Protein AF-A0A7D9L8X1-F1 (afdb_monomer_lite)

Organism: Paramuricea clavata (NCBI:txid317549)

Structure (mmCIF, N/CA/C/O backbone):
data_AF-A0A7D9L8X1-F1
#
_entry.id   AF-A0A7D9L8X1-F1
#
loop_
_atom_site.group_PDB
_atom_site.id
_atom_site.type_symbol
_atom_site.label_atom_id
_atom_site.label_alt_id
_atom_site.label_comp_id
_atom_site.label_asym_id
_atom_site.label_entity_id
_atom_site.label_seq_id
_atom_site.pdbx_PDB_ins_code
_atom_site.Cartn_x
_atom_site.Cartn_y
_atom_site.Cartn_z
_atom_site.occupancy
_atom_site.B_iso_or_equiv
_atom_site.auth_seq_id
_atom_site.auth_comp_id
_atom_site.auth_asym_id
_atom_site.auth_atom_id
_atom_site.pdbx_PDB_model_num
ATOM 1 N N . MET A 1 1 ? 17.357 -10.368 -35.906 1.00 35.41 1 MET A N 1
ATOM 2 C CA . MET A 1 1 ? 18.329 -10.088 -34.836 1.00 35.41 1 MET A CA 1
ATOM 3 C C . MET A 1 1 ? 17.747 -10.716 -33.598 1.00 35.41 1 MET A C 1
ATOM 5 O O . MET A 1 1 ? 16.635 -10.361 -33.232 1.00 35.41 1 MET A O 1
ATOM 9 N N . GLU A 1 2 ? 18.402 -11.772 -33.131 1.00 36.19 2 GLU A N 1
ATOM 10 C CA . GLU A 1 2 ? 18.001 -12.566 -31.971 1.00 36.19 2 GLU A CA 1
ATOM 11 C C . GLU A 1 2 ? 18.018 -11.677 -30.722 1.00 36.19 2 GLU A C 1
ATOM 13 O O . GLU A 1 2 ? 18.944 -10.893 -30.538 1.00 36.19 2 GLU A O 1
ATOM 18 N N . SER A 1 3 ? 16.956 -11.748 -29.921 1.00 38.34 3 SER A N 1
ATOM 19 C CA . SER A 1 3 ? 16.867 -11.113 -28.609 1.00 38.34 3 SER A CA 1
ATOM 20 C C . SER A 1 3 ? 17.743 -11.891 -27.631 1.00 38.34 3 SER A C 1
ATOM 22 O O . SER A 1 3 ? 17.461 -13.061 -27.356 1.00 38.34 3 SER A O 1
ATOM 24 N N . GLU A 1 4 ? 18.803 -11.265 -27.132 1.00 40.22 4 GLU A N 1
ATOM 25 C CA . GLU A 1 4 ? 19.590 -11.794 -26.022 1.00 40.22 4 GLU A CA 1
ATOM 26 C C . GLU A 1 4 ? 18.699 -11.819 -24.771 1.00 40.22 4 GLU A C 1
ATOM 28 O O . GLU A 1 4 ? 18.177 -10.798 -24.334 1.00 40.22 4 GLU A O 1
ATOM 33 N N . ASN A 1 5 ? 18.445 -13.019 -24.246 1.00 41.28 5 ASN A N 1
ATOM 34 C CA . ASN A 1 5 ? 17.802 -13.206 -22.951 1.00 41.28 5 ASN A CA 1
ATOM 35 C C . ASN A 1 5 ? 18.816 -12.818 -21.862 1.00 41.28 5 ASN A C 1
ATOM 37 O O . ASN A 1 5 ? 19.784 -13.551 -21.657 1.00 41.28 5 ASN A O 1
ATOM 41 N N . GLU A 1 6 ? 18.589 -11.706 -21.159 1.00 43.62 6 GLU A N 1
ATOM 42 C CA . GLU A 1 6 ? 19.305 -11.345 -19.927 1.00 43.62 6 GLU A CA 1
ATOM 43 C C . GLU A 1 6 ? 19.098 -12.444 -18.864 1.00 43.62 6 GLU A C 1
ATOM 45 O O . GLU A 1 6 ? 18.037 -12.570 -18.252 1.00 43.62 6 GLU A O 1
ATOM 50 N N . THR A 1 7 ? 20.108 -13.289 -18.654 1.00 48.09 7 THR A N 1
ATOM 51 C CA . THR A 1 7 ? 20.128 -14.311 -17.596 1.00 48.09 7 THR A CA 1
ATOM 52 C C . THR A 1 7 ? 20.976 -13.860 -16.404 1.00 48.09 7 THR A C 1
ATOM 54 O O . THR A 1 7 ? 22.100 -13.403 -16.583 1.00 48.09 7 THR A O 1
ATOM 57 N N . PHE A 1 8 ? 20.452 -14.049 -15.189 1.00 48.78 8 PHE A N 1
ATOM 58 C CA . PHE A 1 8 ? 21.087 -13.796 -13.884 1.00 48.78 8 PHE A CA 1
ATOM 59 C C . PHE A 1 8 ? 22.545 -14.303 -13.784 1.00 48.78 8 PHE A C 1
ATOM 61 O O . PHE A 1 8 ? 22.800 -15.487 -14.029 1.00 48.78 8 PHE A O 1
ATOM 68 N N . ASN A 1 9 ? 23.484 -13.432 -13.378 1.00 64.19 9 ASN A N 1
ATOM 69 C CA . ASN A 1 9 ? 24.911 -13.757 -13.257 1.00 64.19 9 ASN A CA 1
ATOM 70 C C . ASN A 1 9 ? 25.293 -14.195 -11.826 1.00 64.19 9 ASN A C 1
ATOM 72 O O . ASN A 1 9 ? 25.295 -13.400 -10.890 1.00 64.19 9 ASN A O 1
ATOM 76 N N . LEU A 1 10 ? 25.650 -15.472 -11.665 1.00 64.81 10 LEU A N 1
ATOM 77 C CA . LEU A 1 10 ? 26.060 -16.082 -10.391 1.00 64.81 10 LEU A CA 1
ATOM 78 C C . LEU A 1 10 ? 27.463 -15.658 -9.914 1.00 64.81 10 LEU A C 1
ATOM 80 O O . LEU A 1 10 ? 27.806 -15.917 -8.760 1.00 64.81 10 LEU A O 1
ATOM 84 N N . GLU A 1 11 ? 28.276 -15.029 -10.766 1.00 68.25 11 GLU A N 1
ATOM 85 C CA . GLU A 1 11 ? 29.662 -14.660 -10.438 1.00 68.25 11 GLU A CA 1
ATOM 86 C C . GLU A 1 11 ? 29.762 -13.540 -9.385 1.00 68.25 11 GLU A C 1
ATOM 88 O O . GLU A 1 11 ? 30.735 -13.495 -8.631 1.00 68.25 11 GLU A O 1
ATOM 93 N N . ASP A 1 12 ? 28.735 -12.694 -9.260 1.00 70.38 12 ASP A N 1
ATOM 94 C CA . ASP A 1 12 ? 28.725 -11.543 -8.343 1.00 70.38 12 ASP A CA 1
ATOM 95 C C . ASP A 1 12 ? 28.241 -11.883 -6.919 1.00 70.38 12 ASP A C 1
ATOM 97 O O . ASP A 1 12 ? 28.433 -11.106 -5.975 1.00 70.38 12 ASP A O 1
ATOM 101 N N . LEU A 1 13 ? 27.644 -13.067 -6.737 1.00 71.69 13 LEU A N 1
ATOM 102 C CA . LEU A 1 13 ? 27.031 -13.502 -5.479 1.00 71.69 13 LEU A CA 1
ATOM 103 C C . LEU A 1 13 ? 28.001 -13.469 -4.275 1.00 71.69 13 LEU A C 1
ATOM 105 O O . LEU A 1 13 ? 27.614 -12.943 -3.229 1.00 71.69 13 LEU A O 1
ATOM 109 N N . PRO A 1 14 ? 29.260 -13.949 -4.366 1.00 75.06 14 PRO A N 1
ATOM 110 C CA . PRO A 1 14 ? 30.178 -13.945 -3.223 1.00 75.06 14 PRO A CA 1
ATOM 111 C C . PRO A 1 14 ? 30.498 -12.539 -2.700 1.00 75.06 14 PRO A C 1
ATOM 113 O O . PRO A 1 14 ? 30.545 -12.322 -1.489 1.00 75.06 14 PRO A O 1
ATOM 116 N N . THR A 1 15 ? 30.686 -11.574 -3.602 1.00 73.31 15 THR A N 1
ATOM 117 C CA . THR A 1 15 ? 31.018 -10.184 -3.253 1.00 73.31 15 THR A CA 1
ATOM 118 C C . THR A 1 15 ? 29.865 -9.515 -2.510 1.00 73.31 15 THR A C 1
ATOM 120 O O . THR A 1 15 ? 30.076 -8.837 -1.503 1.00 73.31 15 THR A O 1
ATOM 123 N N . PHE A 1 16 ? 28.636 -9.753 -2.969 1.00 74.69 16 PHE A N 1
ATOM 124 C CA . PHE A 1 16 ? 27.427 -9.245 -2.331 1.00 74.69 16 PHE A CA 1
ATOM 125 C C . PHE A 1 16 ? 27.246 -9.791 -0.905 1.00 74.69 16 PHE A C 1
ATOM 127 O O . PHE A 1 16 ? 26.978 -9.030 0.024 1.00 74.69 16 PHE A O 1
ATOM 134 N N . LEU A 1 17 ? 27.457 -11.093 -0.703 1.00 75.88 17 LEU A N 1
ATOM 135 C CA . LEU A 1 17 ? 27.290 -11.734 0.605 1.00 75.88 17 LEU A CA 1
ATOM 136 C C . LEU A 1 17 ? 28.281 -11.208 1.650 1.00 75.88 17 LEU A C 1
ATOM 138 O O . LEU A 1 17 ? 27.901 -10.983 2.798 1.00 75.88 17 LEU A O 1
ATOM 142 N N . ILE A 1 18 ? 29.533 -10.970 1.251 1.00 75.38 18 ILE A N 1
ATOM 143 C CA . ILE A 1 18 ? 30.561 -10.385 2.126 1.00 75.38 18 ILE A CA 1
ATOM 144 C C . ILE A 1 18 ? 30.153 -8.974 2.564 1.00 75.38 18 ILE A C 1
ATOM 146 O O . ILE A 1 18 ? 30.230 -8.651 3.747 1.00 75.38 18 ILE A O 1
ATOM 150 N N . TYR A 1 19 ? 29.648 -8.158 1.636 1.00 76.31 19 TYR A N 1
ATOM 151 C CA . TYR A 1 19 ? 29.194 -6.802 1.944 1.00 76.31 19 TYR A CA 1
ATOM 152 C C . TYR A 1 19 ? 28.077 -6.778 2.999 1.00 76.31 19 TYR A C 1
ATOM 154 O O . TYR A 1 19 ? 28.096 -5.943 3.906 1.00 76.31 19 TYR A O 1
ATOM 162 N N . VAL A 1 20 ? 27.114 -7.702 2.909 1.00 72.94 20 VAL A N 1
ATOM 163 C CA . VAL A 1 20 ? 26.018 -7.805 3.885 1.00 72.94 20 VAL A CA 1
ATOM 164 C C . VAL A 1 20 ? 26.553 -8.155 5.275 1.00 72.94 20 VAL A C 1
ATOM 166 O O . VAL A 1 20 ? 26.158 -7.523 6.256 1.00 72.94 20 VAL A O 1
ATOM 169 N N . LEU A 1 21 ? 27.490 -9.102 5.368 1.00 77.25 21 LEU A N 1
ATOM 170 C CA . LEU A 1 21 ? 28.091 -9.506 6.643 1.00 77.25 21 LEU A CA 1
ATOM 171 C C . LEU A 1 21 ? 28.879 -8.366 7.305 1.00 77.25 21 LEU A C 1
ATOM 173 O O . LEU A 1 21 ? 28.695 -8.122 8.498 1.00 77.25 21 LEU A O 1
ATOM 177 N N . ASP A 1 22 ? 29.674 -7.618 6.536 1.00 76.38 22 ASP A N 1
ATOM 178 C CA . ASP A 1 22 ? 30.435 -6.467 7.043 1.00 76.38 22 ASP A CA 1
ATOM 179 C C . ASP A 1 22 ? 29.512 -5.381 7.625 1.00 76.38 22 ASP A C 1
ATOM 181 O O . ASP A 1 22 ? 29.823 -4.743 8.637 1.00 76.38 22 ASP A O 1
ATOM 185 N N . LYS A 1 23 ? 28.345 -5.167 7.003 1.00 73.56 23 LYS A N 1
ATOM 186 C CA . LYS A 1 23 ? 27.351 -4.197 7.482 1.00 73.56 23 LYS A CA 1
ATOM 187 C C . LYS A 1 23 ? 26.655 -4.654 8.757 1.00 73.56 23 LYS A C 1
ATOM 189 O O . LYS A 1 23 ? 26.499 -3.844 9.671 1.00 73.56 23 LYS A O 1
ATOM 194 N N . VAL A 1 24 ? 26.291 -5.931 8.845 1.00 73.81 24 VAL A N 1
ATOM 195 C CA . VAL A 1 24 ? 25.710 -6.514 10.063 1.00 73.81 24 VAL A CA 1
ATOM 196 C C . VAL A 1 24 ? 26.690 -6.408 11.232 1.00 73.81 24 VAL A C 1
ATOM 198 O O . VAL A 1 24 ? 26.315 -5.946 12.310 1.00 73.81 24 VAL A O 1
ATOM 201 N N . GLU A 1 25 ? 27.962 -6.754 11.019 1.00 78.00 25 GLU A N 1
ATOM 202 C CA . GLU A 1 25 ? 28.981 -6.679 12.069 1.00 78.00 25 GLU A CA 1
ATOM 203 C C . GLU A 1 25 ? 29.185 -5.245 12.584 1.00 78.00 25 GLU A C 1
ATOM 205 O O . GLU A 1 25 ? 29.284 -5.028 13.797 1.00 78.00 25 GLU A O 1
ATOM 210 N N . LEU A 1 26 ? 29.214 -4.257 11.682 1.00 71.81 26 LEU A N 1
ATOM 211 C CA . LEU A 1 26 ? 29.353 -2.848 12.048 1.00 71.81 26 LEU A CA 1
ATOM 212 C C . LEU A 1 26 ? 28.199 -2.380 12.946 1.00 71.81 26 LEU A C 1
ATOM 214 O O . LEU A 1 26 ? 28.439 -1.784 13.996 1.00 71.81 26 LEU A O 1
ATOM 218 N N . VAL A 1 27 ? 26.959 -2.698 12.567 1.00 67.69 27 VAL A N 1
ATOM 219 C CA . VAL A 1 27 ? 25.758 -2.313 13.324 1.00 67.69 27 VAL A CA 1
ATOM 220 C C . VAL A 1 27 ? 25.740 -2.968 14.706 1.00 67.69 27 VAL A C 1
ATOM 222 O O . VAL A 1 27 ? 25.459 -2.302 15.703 1.00 67.69 27 VAL A O 1
ATOM 225 N N . CYS A 1 28 ? 26.122 -4.243 14.806 1.00 67.12 28 CYS A N 1
ATOM 226 C CA . CYS A 1 28 ? 26.194 -4.935 16.092 1.00 67.12 28 CYS A CA 1
ATOM 227 C C . CYS A 1 28 ? 27.293 -4.379 17.019 1.00 67.12 28 CYS A C 1
ATOM 229 O O . CYS A 1 28 ? 27.111 -4.357 18.238 1.00 67.12 28 CYS A O 1
ATOM 231 N N . ARG A 1 29 ? 28.429 -3.913 16.477 1.00 68.88 29 ARG A N 1
ATOM 232 C CA . ARG A 1 29 ? 29.532 -3.329 17.268 1.00 68.88 29 ARG A CA 1
ATOM 233 C C . ARG A 1 29 ? 29.235 -1.924 17.785 1.00 68.88 29 ARG A C 1
ATOM 235 O O . ARG A 1 29 ? 29.722 -1.567 18.855 1.00 68.88 29 ARG A O 1
ATOM 242 N N . GLU A 1 30 ? 28.450 -1.139 17.053 1.00 65.31 30 GLU A N 1
ATOM 243 C CA . GLU A 1 30 ? 28.117 0.245 17.412 1.00 65.31 30 GLU A CA 1
ATOM 244 C C . GLU A 1 30 ? 27.160 0.359 18.624 1.00 65.31 30 GLU A C 1
ATOM 246 O O . GLU A 1 30 ? 26.912 1.474 19.076 1.00 65.31 30 GLU A O 1
ATOM 251 N N . GLN A 1 31 ? 26.651 -0.758 19.184 1.00 53.22 31 GLN A N 1
ATOM 252 C CA . GLN A 1 31 ? 25.634 -0.780 20.260 1.00 53.22 31 GLN A CA 1
ATOM 253 C C . GLN A 1 31 ? 24.495 0.218 19.989 1.00 53.22 31 GLN A C 1
ATOM 255 O O . GLN A 1 31 ? 24.072 0.969 20.870 1.00 53.22 31 GLN A O 1
ATOM 260 N N . THR A 1 32 ? 24.033 0.271 18.739 1.00 54.16 32 THR A N 1
ATOM 261 C CA . THR A 1 32 ? 23.098 1.296 18.286 1.00 54.16 32 THR A CA 1
ATOM 262 C C . THR A 1 32 ? 21.781 1.195 19.051 1.00 54.16 32 THR A C 1
ATOM 264 O O . THR A 1 32 ? 21.061 0.208 18.934 1.00 54.16 32 THR A O 1
ATOM 267 N N . THR A 1 33 ? 21.431 2.248 19.789 1.00 54.28 33 THR A N 1
ATOM 268 C CA . THR A 1 33 ? 20.082 2.457 20.348 1.00 54.28 33 THR A CA 1
ATOM 269 C C . THR A 1 33 ? 19.043 2.784 19.269 1.00 54.28 33 THR A C 1
ATOM 271 O O . THR A 1 33 ? 17.865 2.936 19.575 1.00 54.28 33 THR A O 1
ATOM 274 N N . ASP A 1 34 ? 19.484 2.931 18.019 1.00 63.81 34 ASP A N 1
ATOM 275 C CA . ASP A 1 34 ? 18.646 3.194 16.857 1.00 63.81 34 ASP A CA 1
ATOM 276 C C . ASP A 1 34 ? 18.046 1.885 16.327 1.00 63.81 34 ASP A C 1
ATOM 278 O O . ASP A 1 34 ? 18.671 1.138 15.567 1.00 63.81 34 ASP A O 1
ATOM 282 N N . LEU A 1 35 ? 16.832 1.603 16.799 1.00 66.75 35 LEU A N 1
ATOM 283 C CA . LEU A 1 35 ? 16.066 0.405 16.468 1.00 66.75 35 LEU A CA 1
ATOM 284 C C . LEU A 1 35 ? 15.776 0.316 14.957 1.00 66.75 35 LEU A C 1
ATOM 286 O O . LEU A 1 35 ? 15.843 -0.774 14.398 1.00 66.75 35 LEU A O 1
ATOM 290 N N . SER A 1 36 ? 15.569 1.458 14.288 1.00 66.44 36 SER A N 1
ATOM 291 C CA . SER A 1 36 ? 15.243 1.535 12.857 1.00 66.44 36 SER A CA 1
ATOM 292 C C . SER A 1 36 ? 16.404 1.047 11.987 1.00 66.44 36 SER A C 1
ATOM 294 O O . SER A 1 36 ? 16.223 0.178 11.136 1.00 66.44 36 SER A O 1
ATOM 296 N N . LYS A 1 37 ? 17.636 1.500 12.265 1.00 67.44 37 LYS A N 1
ATOM 297 C CA . LYS A 1 37 ? 18.835 1.051 11.531 1.00 67.44 37 LYS A CA 1
ATOM 298 C C . LYS A 1 37 ? 19.063 -0.457 11.685 1.00 67.44 37 LYS A C 1
ATOM 300 O O . LYS A 1 37 ? 19.499 -1.109 10.735 1.00 67.44 37 LYS A O 1
ATOM 305 N N . LEU A 1 38 ? 18.779 -1.019 12.860 1.00 68.56 38 LEU A N 1
ATOM 306 C CA . LEU A 1 38 ? 18.914 -2.451 13.129 1.00 68.56 38 LEU A CA 1
ATOM 307 C C . LEU A 1 38 ? 17.824 -3.275 12.419 1.00 68.56 38 LEU A C 1
ATOM 309 O O . LEU A 1 38 ? 18.135 -4.313 11.834 1.00 68.56 38 LEU A O 1
ATOM 313 N N . GLU A 1 39 ? 16.582 -2.790 12.414 1.00 74.38 39 GLU A N 1
ATOM 314 C CA . GLU A 1 39 ? 15.456 -3.394 11.691 1.00 74.38 39 GLU A CA 1
ATOM 315 C C . GLU A 1 39 ? 15.685 -3.401 10.172 1.00 74.38 39 GLU A C 1
ATOM 317 O O . GLU A 1 39 ? 15.465 -4.428 9.530 1.00 74.38 39 GLU A O 1
ATOM 322 N N . SER A 1 40 ? 16.245 -2.334 9.588 1.00 72.00 40 SER A N 1
ATOM 323 C CA . SER A 1 40 ? 16.596 -2.319 8.158 1.00 72.00 40 SER A CA 1
ATOM 324 C C . SER A 1 40 ? 17.625 -3.392 7.792 1.00 72.00 40 SER A C 1
ATOM 326 O O . SER A 1 40 ? 17.493 -4.062 6.768 1.00 72.00 40 SER A O 1
ATOM 328 N N . HIS A 1 41 ? 18.652 -3.599 8.625 1.00 73.75 41 HIS A N 1
ATOM 329 C CA . HIS A 1 41 ? 19.663 -4.630 8.359 1.00 73.75 41 HIS A CA 1
ATOM 330 C C . HIS A 1 41 ? 19.101 -6.044 8.556 1.00 73.75 41 HIS A C 1
ATOM 332 O O . HIS A 1 41 ? 19.520 -6.964 7.856 1.00 73.75 41 HIS A O 1
ATOM 338 N N . LEU A 1 42 ? 18.115 -6.212 9.444 1.00 77.25 42 LEU A N 1
ATOM 339 C CA . LEU A 1 42 ? 17.388 -7.467 9.627 1.00 77.25 42 LEU A CA 1
ATOM 340 C C . LEU A 1 42 ? 16.698 -7.917 8.332 1.00 77.25 42 LEU A C 1
ATOM 342 O O . LEU A 1 42 ? 16.816 -9.071 7.926 1.00 77.25 42 LEU A O 1
ATOM 346 N N . ILE A 1 43 ? 16.029 -6.978 7.660 1.00 75.31 43 ILE A N 1
ATOM 347 C CA . ILE A 1 43 ? 15.312 -7.218 6.402 1.00 75.31 43 ILE A CA 1
ATOM 348 C C . ILE A 1 43 ? 16.283 -7.632 5.292 1.00 75.31 43 ILE A C 1
ATOM 350 O O . ILE A 1 43 ? 15.986 -8.533 4.508 1.00 75.31 43 ILE A O 1
ATOM 354 N N . VAL A 1 44 ? 17.461 -7.001 5.225 1.00 73.81 44 VAL A N 1
ATOM 355 C CA . VAL A 1 44 ? 18.489 -7.356 4.235 1.00 73.81 44 VAL A CA 1
ATOM 356 C C . VAL A 1 44 ? 18.947 -8.798 4.437 1.00 73.81 44 VAL A C 1
ATOM 358 O O . VAL A 1 44 ? 18.993 -9.557 3.473 1.00 73.81 44 VAL A O 1
ATOM 361 N N . VAL A 1 45 ? 19.234 -9.204 5.675 1.00 78.38 45 VAL A N 1
ATOM 362 C CA . VAL A 1 45 ? 19.663 -10.578 5.977 1.00 78.38 45 VAL A CA 1
ATOM 363 C C . VAL A 1 45 ? 18.562 -11.593 5.643 1.00 78.38 45 VAL A C 1
ATOM 365 O O . VAL A 1 45 ? 18.863 -12.620 5.039 1.00 78.38 45 VAL A O 1
ATOM 368 N N . ASP A 1 46 ? 17.294 -11.298 5.947 1.00 82.06 46 ASP A N 1
ATOM 369 C CA . ASP A 1 46 ? 16.154 -12.172 5.623 1.00 82.06 46 ASP A CA 1
ATOM 370 C C . ASP A 1 46 ? 15.974 -12.375 4.108 1.00 82.06 46 ASP A C 1
ATOM 372 O O . ASP A 1 46 ? 15.872 -13.507 3.627 1.00 82.06 46 ASP A O 1
ATOM 376 N N . LYS A 1 47 ? 16.067 -11.294 3.322 1.00 76.38 47 LYS A N 1
ATOM 377 C CA . LYS A 1 47 ? 16.029 -11.370 1.852 1.00 76.38 47 LYS A CA 1
ATOM 378 C C . LYS A 1 47 ? 17.188 -12.199 1.284 1.00 76.38 47 LYS A C 1
ATOM 380 O O . LYS A 1 47 ? 16.991 -12.943 0.322 1.00 76.38 47 LYS A O 1
ATOM 385 N N . VAL A 1 48 ? 18.381 -12.130 1.886 1.00 77.94 48 VAL A N 1
ATOM 386 C CA . VAL A 1 48 ? 19.522 -12.978 1.494 1.00 77.94 48 VAL A CA 1
ATOM 387 C C . VAL A 1 48 ? 19.265 -14.453 1.804 1.00 77.94 48 VAL A C 1
ATOM 389 O O . VAL A 1 48 ? 19.568 -15.306 0.970 1.00 77.94 48 VAL A O 1
ATOM 392 N N . VAL A 1 49 ? 18.664 -14.776 2.954 1.00 79.94 49 VAL A N 1
ATOM 393 C CA . VAL A 1 49 ? 18.257 -16.157 3.271 1.00 79.94 49 VAL A CA 1
ATOM 394 C C . VAL A 1 49 ? 17.283 -16.685 2.216 1.00 79.94 49 VAL A C 1
ATOM 396 O O . VAL A 1 49 ? 17.475 -17.795 1.716 1.00 79.94 49 VAL A O 1
ATOM 399 N N . GLY A 1 50 ? 16.276 -15.891 1.840 1.00 76.06 50 GLY A N 1
ATOM 400 C CA . GLY A 1 50 ? 15.324 -16.241 0.782 1.00 76.06 50 GLY A CA 1
ATOM 401 C C . GLY A 1 50 ? 16.016 -16.563 -0.545 1.00 76.06 50 GLY A C 1
ATOM 402 O O . GLY A 1 50 ? 15.838 -17.656 -1.085 1.00 76.06 50 GLY A O 1
ATOM 403 N N . LEU A 1 51 ? 16.892 -15.664 -1.003 1.00 77.75 51 LEU A N 1
ATOM 404 C CA . LEU A 1 51 ? 17.670 -15.837 -2.233 1.00 77.75 51 LEU A CA 1
ATOM 405 C C . LEU A 1 51 ? 18.495 -17.133 -2.220 1.00 77.75 51 LEU A C 1
ATOM 407 O O . LEU A 1 51 ? 18.467 -17.907 -3.175 1.00 77.75 51 LEU A O 1
ATOM 411 N N . LEU A 1 52 ? 19.219 -17.407 -1.131 1.00 78.94 52 LEU A N 1
ATOM 412 C CA . LEU A 1 52 ? 20.075 -18.593 -1.033 1.00 78.94 52 LEU A CA 1
ATOM 413 C C . LEU A 1 52 ? 19.274 -19.901 -1.022 1.00 78.94 52 LEU A C 1
ATOM 415 O O . LEU A 1 52 ? 19.732 -20.903 -1.580 1.00 78.94 52 LEU A O 1
ATOM 419 N N . ARG A 1 53 ? 18.068 -19.905 -0.440 1.00 82.38 53 ARG A N 1
ATOM 420 C CA . ARG A 1 53 ? 17.163 -21.065 -0.471 1.00 82.38 53 ARG A CA 1
ATOM 421 C C . ARG A 1 53 ? 16.630 -21.331 -1.867 1.00 82.38 53 ARG A C 1
ATOM 423 O O . ARG A 1 53 ? 16.623 -22.486 -2.286 1.00 82.38 53 ARG A O 1
ATOM 430 N N . GLU A 1 54 ? 16.234 -20.287 -2.587 1.00 79.94 54 GLU A N 1
ATOM 431 C CA . GLU A 1 54 ? 15.750 -20.408 -3.963 1.00 79.94 54 GLU A CA 1
ATOM 432 C C . GLU A 1 54 ? 16.845 -20.910 -4.907 1.00 79.94 54 GLU A C 1
ATOM 434 O O . GLU A 1 54 ? 16.623 -21.857 -5.663 1.00 79.94 54 GLU A O 1
ATOM 439 N N . LEU A 1 55 ? 18.062 -20.372 -4.790 1.00 73.75 55 LEU A N 1
ATOM 440 C CA . LEU A 1 55 ? 19.228 -20.839 -5.549 1.00 73.75 55 LEU A CA 1
ATOM 441 C C . LEU A 1 55 ? 19.618 -22.292 -5.222 1.00 73.75 55 LEU A C 1
ATOM 443 O O . LEU A 1 55 ? 20.222 -22.979 -6.045 1.00 73.75 55 LEU A O 1
ATOM 447 N N . SER A 1 56 ? 19.248 -22.777 -4.035 1.00 75.12 56 SER A N 1
ATOM 448 C CA . SER A 1 56 ? 19.501 -24.147 -3.575 1.00 75.12 56 SER A CA 1
ATOM 449 C C . SER A 1 56 ? 18.442 -25.166 -4.022 1.00 75.12 56 SER A C 1
ATOM 451 O O . SER A 1 56 ? 18.566 -26.359 -3.701 1.00 75.12 56 SER A O 1
ATOM 453 N N . LEU A 1 57 ? 17.390 -24.737 -4.730 1.00 78.38 57 LEU A N 1
ATOM 454 C CA . LEU A 1 57 ? 16.335 -25.629 -5.205 1.00 78.38 57 LEU A CA 1
ATOM 455 C C . LEU A 1 57 ? 16.805 -26.464 -6.414 1.00 78.38 57 LEU A C 1
ATOM 457 O O . LEU A 1 57 ? 17.358 -25.928 -7.380 1.00 78.38 57 LEU A O 1
ATOM 461 N N . PRO A 1 58 ? 16.554 -27.788 -6.415 1.00 64.25 58 PRO A N 1
ATOM 462 C CA . PRO A 1 58 ? 16.890 -28.641 -7.550 1.00 64.25 58 PRO A CA 1
ATOM 463 C C . PRO A 1 58 ? 16.168 -28.186 -8.826 1.00 64.25 58 PRO A C 1
ATOM 465 O O . PRO A 1 58 ? 14.943 -28.104 -8.851 1.00 64.25 58 PRO A O 1
ATOM 468 N N . GLY A 1 59 ? 16.922 -27.941 -9.900 1.00 61.44 59 GLY A N 1
ATOM 469 C CA . GLY A 1 59 ? 16.370 -27.611 -11.219 1.00 61.44 59 GLY A CA 1
ATOM 470 C C . GLY A 1 59 ? 16.262 -26.119 -11.544 1.00 61.44 59 GLY A C 1
ATOM 471 O O . GLY A 1 59 ? 15.998 -25.804 -12.700 1.00 61.44 59 GLY A O 1
ATOM 472 N N . VAL A 1 60 ? 16.527 -25.217 -10.590 1.00 62.22 60 VAL A N 1
ATOM 473 C CA . VAL A 1 60 ? 16.596 -23.763 -10.851 1.00 62.22 60 VAL A CA 1
ATOM 474 C C . VAL A 1 60 ? 17.824 -23.421 -11.701 1.00 62.22 60 VAL A C 1
ATOM 476 O O . VAL A 1 60 ? 17.718 -22.687 -12.678 1.00 62.22 60 VAL A O 1
ATOM 479 N N . TYR A 1 61 ? 18.966 -24.055 -11.416 1.00 62.69 61 TYR A N 1
ATOM 480 C CA . TYR A 1 61 ? 20.157 -24.008 -12.266 1.00 62.69 61 TYR A CA 1
ATOM 481 C C . TYR A 1 61 ? 20.645 -25.418 -12.585 1.00 62.69 61 TYR A C 1
ATOM 483 O O . TYR A 1 61 ? 21.324 -26.058 -11.786 1.00 62.69 61 TYR A O 1
ATOM 491 N N . ALA A 1 62 ? 20.349 -25.896 -13.795 1.00 55.66 62 ALA A N 1
ATOM 492 C CA . ALA A 1 62 ? 20.790 -27.211 -14.274 1.00 55.66 62 ALA A CA 1
ATOM 493 C C . ALA A 1 62 ? 22.325 -27.348 -14.420 1.00 55.66 62 ALA A C 1
ATOM 495 O O . ALA A 1 62 ? 22.823 -28.449 -14.641 1.00 55.66 62 ALA A O 1
ATOM 496 N N . ILE A 1 63 ? 23.065 -26.236 -14.319 1.00 57.34 63 ILE A N 1
ATOM 497 C CA . ILE A 1 63 ? 24.513 -26.140 -14.570 1.00 57.34 63 ILE A CA 1
ATOM 498 C C . ILE A 1 63 ? 25.328 -26.181 -13.260 1.00 57.34 63 ILE A C 1
ATOM 500 O O . ILE A 1 63 ? 26.523 -26.479 -13.294 1.00 57.34 63 ILE A O 1
ATOM 504 N N . LEU A 1 64 ? 24.708 -25.924 -12.100 1.00 60.75 64 LEU A N 1
ATOM 505 C CA . LEU A 1 64 ? 25.407 -25.948 -10.811 1.00 60.75 64 LEU A CA 1
ATOM 506 C C . LEU A 1 64 ? 25.747 -27.387 -10.407 1.00 60.75 64 LEU A C 1
ATOM 508 O O . LEU A 1 64 ? 24.911 -28.291 -10.488 1.00 60.75 64 LEU A O 1
ATOM 512 N N . LYS A 1 65 ? 26.988 -27.617 -9.963 1.00 69.06 65 LYS A N 1
ATOM 513 C CA . LYS A 1 65 ? 27.406 -28.943 -9.495 1.00 69.06 65 LYS A CA 1
ATOM 514 C C . LYS A 1 65 ? 26.786 -29.214 -8.126 1.00 69.06 65 LYS A C 1
ATOM 516 O O . LYS A 1 65 ? 26.474 -28.300 -7.369 1.00 69.06 65 LYS A O 1
ATOM 521 N N . THR A 1 66 ? 26.663 -30.490 -7.766 1.00 67.88 66 THR A N 1
ATOM 522 C CA . THR A 1 66 ? 26.107 -30.922 -6.469 1.00 67.88 66 THR A CA 1
ATOM 523 C C . THR A 1 66 ? 26.798 -30.275 -5.269 1.00 67.88 66 THR A C 1
ATOM 525 O O . THR A 1 66 ? 26.129 -29.948 -4.295 1.00 67.88 66 THR A O 1
ATOM 528 N N . ASN A 1 67 ? 28.110 -30.042 -5.360 1.00 69.56 67 ASN A N 1
ATOM 529 C CA . ASN A 1 67 ? 28.885 -29.396 -4.301 1.00 69.56 67 ASN A CA 1
ATOM 530 C C . ASN A 1 67 ? 28.519 -27.910 -4.149 1.00 69.56 67 ASN A C 1
ATOM 532 O O . ASN A 1 67 ? 28.419 -27.420 -3.031 1.00 69.56 67 ASN A O 1
ATOM 536 N N . ASP A 1 68 ? 28.257 -27.203 -5.252 1.00 72.94 68 ASP A N 1
ATOM 537 C CA . ASP A 1 68 ? 27.881 -25.783 -5.224 1.00 72.94 68 ASP A CA 1
ATOM 538 C C . ASP A 1 68 ? 26.500 -25.603 -4.570 1.00 72.94 68 ASP A C 1
ATOM 540 O O . ASP A 1 68 ? 26.291 -24.691 -3.774 1.00 72.94 68 ASP A O 1
ATOM 544 N N . LEU A 1 69 ? 25.580 -26.541 -4.824 1.00 73.69 69 LEU A N 1
ATOM 545 C CA . LEU A 1 69 ? 24.268 -26.589 -4.174 1.00 73.69 69 LEU A CA 1
ATOM 546 C C . LEU A 1 69 ? 24.377 -26.815 -2.655 1.00 73.69 69 LEU A C 1
ATOM 548 O O . LEU A 1 69 ? 23.612 -26.247 -1.880 1.00 73.69 69 LEU A O 1
ATOM 552 N N . GLU A 1 70 ? 25.313 -27.658 -2.218 1.00 79.50 70 GLU A N 1
ATOM 553 C CA . GLU A 1 70 ? 25.570 -27.917 -0.796 1.00 79.50 70 GLU A CA 1
ATOM 554 C C . GLU A 1 70 ? 26.195 -26.696 -0.102 1.00 79.50 70 GLU A C 1
ATOM 556 O O . GLU A 1 70 ? 25.814 -26.359 1.022 1.00 79.50 70 GLU A O 1
ATOM 561 N N . HIS A 1 71 ? 27.073 -25.967 -0.797 1.00 80.62 71 HIS A N 1
ATOM 562 C CA . HIS A 1 71 ? 27.626 -24.704 -0.311 1.00 80.62 71 HIS A CA 1
ATOM 563 C C . HIS A 1 71 ? 26.554 -23.617 -0.156 1.00 80.62 71 HIS A C 1
ATOM 565 O O . HIS A 1 71 ? 26.531 -22.944 0.873 1.00 80.62 71 HIS A O 1
ATOM 571 N N . LEU A 1 72 ? 25.634 -23.478 -1.116 1.00 78.06 72 LEU A N 1
ATOM 572 C CA . LEU A 1 72 ? 24.529 -22.512 -1.038 1.00 78.06 72 LEU A CA 1
ATOM 573 C C . LEU A 1 72 ? 23.560 -22.816 0.112 1.00 78.06 72 LEU A C 1
ATOM 575 O O . LEU A 1 72 ? 23.150 -21.898 0.822 1.00 78.06 72 LEU A O 1
ATOM 579 N N . LYS A 1 73 ? 23.256 -24.098 0.355 1.00 82.69 73 LYS A N 1
ATOM 580 C CA . LYS A 1 73 ? 22.452 -24.523 1.515 1.00 82.69 73 LYS A CA 1
ATOM 581 C C . LYS A 1 73 ? 23.138 -24.182 2.828 1.00 82.69 73 LYS A C 1
ATOM 583 O O . LYS A 1 73 ? 22.538 -23.539 3.680 1.00 82.69 73 LYS A O 1
ATOM 588 N N . THR A 1 74 ? 24.415 -24.541 2.944 1.00 87.62 74 THR A N 1
ATOM 589 C CA . THR A 1 74 ? 25.225 -24.228 4.130 1.00 87.62 74 THR A CA 1
ATOM 590 C C . THR A 1 74 ? 25.235 -22.726 4.407 1.00 87.62 74 THR A C 1
ATOM 592 O O . THR A 1 74 ? 25.087 -22.289 5.544 1.00 87.62 74 THR A O 1
ATOM 595 N N . LEU A 1 75 ? 25.375 -21.916 3.359 1.00 81.81 75 LEU A N 1
ATOM 596 C CA . LEU A 1 75 ? 25.366 -20.467 3.473 1.00 81.81 75 LEU A CA 1
ATOM 597 C C . LEU A 1 75 ? 23.986 -19.929 3.890 1.00 81.81 75 LEU A C 1
ATOM 599 O O . LEU A 1 75 ? 23.910 -19.046 4.740 1.00 81.81 75 LEU A O 1
ATOM 603 N N . SER A 1 76 ? 22.897 -20.483 3.345 1.00 86.94 76 SER A N 1
ATOM 604 C CA . SER A 1 76 ? 21.537 -20.141 3.775 1.00 86.94 76 SER A CA 1
ATOM 605 C C . SER A 1 76 ? 21.327 -20.406 5.264 1.00 86.94 76 SER A C 1
ATOM 607 O O . SER A 1 76 ? 20.669 -19.602 5.929 1.00 86.94 76 SER A O 1
ATOM 609 N N . ASP A 1 77 ? 21.839 -21.522 5.779 1.00 85.38 77 ASP A N 1
ATOM 610 C CA . ASP A 1 77 ? 21.708 -21.878 7.192 1.00 85.38 77 ASP A CA 1
ATOM 611 C C . ASP A 1 77 ? 22.463 -20.867 8.068 1.00 85.38 77 ASP A C 1
ATOM 613 O O . ASP A 1 77 ? 21.886 -20.301 8.995 1.00 85.38 77 ASP A O 1
ATOM 617 N N . VAL A 1 78 ? 23.700 -20.519 7.693 1.00 85.12 78 VAL A N 1
ATOM 618 C CA . VAL A 1 78 ? 24.509 -19.507 8.400 1.00 85.12 78 VAL A CA 1
ATOM 619 C C . VAL A 1 78 ? 23.810 -18.143 8.451 1.00 85.12 78 VAL A C 1
ATOM 621 O O . VAL A 1 78 ? 23.765 -17.510 9.505 1.00 85.12 78 VAL A O 1
ATOM 624 N N . PHE A 1 79 ? 23.234 -17.676 7.342 1.00 85.81 79 PHE A N 1
ATOM 625 C CA . PHE A 1 79 ? 22.503 -16.403 7.332 1.00 85.81 79 PHE A CA 1
ATOM 626 C C . PHE A 1 79 ? 21.195 -16.469 8.142 1.00 85.81 79 PHE A C 1
ATOM 628 O O . PHE A 1 79 ? 20.799 -15.469 8.742 1.00 85.81 79 PHE A O 1
ATOM 635 N N . THR A 1 80 ? 20.557 -17.642 8.234 1.00 88.19 80 THR A N 1
ATOM 636 C CA . THR A 1 80 ? 19.370 -17.851 9.086 1.00 88.19 80 THR A CA 1
ATOM 637 C C . THR A 1 80 ? 19.725 -17.728 10.574 1.00 88.19 80 THR A C 1
ATOM 639 O O . THR A 1 80 ? 18.971 -17.135 11.353 1.00 88.19 80 THR A O 1
ATOM 642 N N . ASP A 1 81 ? 20.894 -18.233 10.973 1.00 85.69 81 ASP A N 1
ATOM 643 C CA . ASP A 1 81 ? 21.395 -18.101 12.345 1.00 85.69 81 ASP A CA 1
ATOM 644 C C . ASP A 1 81 ? 21.694 -16.634 12.699 1.00 85.69 81 ASP A C 1
ATOM 646 O O . ASP A 1 81 ? 21.328 -16.163 13.780 1.00 85.69 81 ASP A O 1
ATOM 650 N N . ILE A 1 82 ? 22.295 -15.881 11.768 1.00 82.38 82 ILE A N 1
ATOM 651 C CA . ILE A 1 82 ? 22.563 -14.441 11.931 1.00 82.38 82 ILE A CA 1
ATOM 652 C C . ILE A 1 82 ? 21.255 -13.660 12.093 1.00 82.38 82 ILE A C 1
ATOM 654 O O . ILE A 1 82 ? 21.130 -12.852 13.016 1.00 82.38 82 ILE A O 1
ATOM 658 N N . LEU A 1 83 ? 20.263 -13.936 11.243 1.00 83.56 83 LEU A N 1
ATOM 659 C CA . LEU A 1 83 ? 18.943 -13.314 11.319 1.00 83.56 83 LEU A CA 1
ATOM 660 C C . LEU A 1 83 ? 18.293 -13.538 12.690 1.00 83.56 83 LEU A C 1
ATOM 662 O O . LEU A 1 83 ? 17.810 -12.596 13.321 1.00 83.56 83 LEU A O 1
ATOM 666 N N . SER A 1 84 ? 18.341 -14.779 13.177 1.00 83.88 84 SER A N 1
ATOM 667 C CA . SER A 1 84 ? 17.779 -15.161 14.475 1.00 83.88 84 SER A CA 1
ATOM 668 C C . SER A 1 84 ? 18.458 -14.416 15.631 1.00 83.88 84 SER A C 1
ATOM 670 O O . SER A 1 84 ? 17.789 -13.940 16.550 1.00 83.88 84 SER A O 1
ATOM 672 N N . ALA A 1 85 ? 19.785 -14.265 15.583 1.00 81.19 85 ALA A N 1
ATOM 673 C CA . ALA A 1 85 ? 20.540 -13.524 16.591 1.00 81.19 85 ALA A CA 1
ATOM 674 C C . ALA A 1 85 ? 20.195 -12.023 16.593 1.00 81.19 85 ALA A C 1
ATOM 676 O O . ALA A 1 85 ? 20.023 -11.422 17.657 1.00 81.19 85 ALA A O 1
ATOM 677 N N . MET A 1 86 ? 20.036 -11.416 15.415 1.00 79.50 86 MET A N 1
ATOM 678 C CA . MET A 1 86 ? 19.639 -10.011 15.297 1.00 79.50 86 MET A CA 1
ATOM 679 C C . MET A 1 86 ? 18.198 -9.768 15.778 1.00 79.50 86 MET A C 1
ATOM 681 O O . MET A 1 86 ? 17.951 -8.786 16.478 1.00 79.50 86 MET A O 1
ATOM 685 N N . GLN A 1 87 ? 17.259 -10.679 15.490 1.00 81.81 87 GLN A N 1
ATOM 686 C CA . GLN A 1 87 ? 15.877 -10.615 15.994 1.00 81.81 87 GLN A CA 1
ATOM 687 C C . GLN A 1 87 ? 15.823 -10.630 17.526 1.00 81.81 87 GLN A C 1
ATOM 689 O O . GLN A 1 87 ? 15.080 -9.860 18.142 1.00 81.81 87 GLN A O 1
ATOM 694 N N . GLN A 1 88 ? 16.649 -11.468 18.160 1.00 79.56 88 GLN A N 1
ATOM 695 C CA . GLN A 1 88 ? 16.774 -11.481 19.617 1.00 79.56 88 GLN A CA 1
ATOM 696 C C . GLN A 1 88 ? 17.286 -10.134 20.142 1.00 79.56 88 GLN A C 1
ATOM 698 O O . GLN A 1 88 ? 16.735 -9.614 21.113 1.00 79.56 88 GLN A O 1
ATOM 703 N N . LEU A 1 89 ? 18.264 -9.520 19.473 1.00 73.38 89 LEU A N 1
ATOM 704 C CA . LEU A 1 89 ? 18.805 -8.218 19.864 1.00 73.38 89 LEU A CA 1
ATOM 705 C C . LEU A 1 89 ? 17.742 -7.100 19.788 1.00 73.38 89 LEU A C 1
ATOM 707 O O . LEU A 1 89 ? 17.572 -6.367 20.764 1.00 73.38 89 LEU A O 1
ATOM 711 N N . VAL A 1 90 ? 16.944 -7.037 18.714 1.00 72.94 90 VAL A N 1
ATOM 712 C CA . VAL A 1 90 ? 15.806 -6.095 18.587 1.00 72.94 90 VAL A CA 1
ATOM 713 C C . VAL A 1 90 ? 14.803 -6.284 19.730 1.00 72.94 90 VAL A C 1
ATOM 715 O O . VAL A 1 90 ? 14.421 -5.319 20.401 1.00 72.94 90 VAL A O 1
ATOM 718 N N . SER A 1 91 ? 14.429 -7.537 20.016 1.00 70.50 91 SER A N 1
ATOM 719 C CA . SER A 1 91 ? 13.465 -7.850 21.077 1.00 70.50 91 SER A CA 1
ATOM 720 C C . SER A 1 91 ? 13.927 -7.350 22.450 1.00 70.50 91 SER A C 1
ATOM 722 O O . SER A 1 91 ? 13.118 -6.836 23.218 1.00 70.50 91 SER A O 1
ATOM 724 N N . THR A 1 92 ? 15.232 -7.396 22.738 1.00 67.00 92 THR A N 1
ATOM 725 C CA . THR A 1 92 ? 15.784 -6.891 24.005 1.00 67.00 92 THR A CA 1
ATOM 726 C C . THR A 1 92 ? 15.820 -5.363 24.099 1.00 67.00 92 THR A C 1
ATOM 728 O O . THR A 1 92 ? 15.631 -4.823 25.188 1.00 67.00 92 THR A O 1
ATOM 731 N N . LEU A 1 93 ? 16.010 -4.654 22.980 1.00 63.22 93 LEU A N 1
ATOM 732 C CA . LEU A 1 93 ? 16.053 -3.185 22.939 1.00 63.22 93 LEU A CA 1
ATOM 733 C C . LEU A 1 93 ? 14.655 -2.550 23.033 1.00 63.22 93 LEU A C 1
ATOM 735 O O . LEU A 1 93 ? 14.483 -1.531 23.708 1.00 63.22 93 LEU A O 1
ATOM 739 N N . SER A 1 94 ? 13.647 -3.186 22.426 1.00 55.22 94 SER A N 1
ATOM 740 C CA . SER A 1 94 ? 12.256 -2.698 22.367 1.00 55.22 94 SER A CA 1
ATOM 741 C C . SER A 1 94 ? 11.540 -2.582 23.727 1.00 55.22 94 SER A C 1
ATOM 743 O O . SER A 1 94 ? 10.527 -1.897 23.841 1.00 55.22 94 SER A O 1
ATOM 745 N N . VAL A 1 95 ? 12.067 -3.208 24.785 1.00 52.28 95 VAL A N 1
ATOM 746 C CA . VAL A 1 95 ? 11.442 -3.263 26.124 1.00 52.28 95 VAL A CA 1
ATOM 747 C C . VAL A 1 95 ? 11.928 -2.124 27.045 1.00 52.28 95 VAL A C 1
ATOM 749 O O . VAL A 1 95 ? 11.525 -2.035 28.206 1.00 52.28 95 VAL A O 1
ATOM 752 N N . THR A 1 96 ? 12.781 -1.211 26.561 1.00 44.06 96 THR A N 1
ATOM 753 C CA . THR A 1 96 ? 13.301 -0.113 27.394 1.00 44.06 96 THR A CA 1
ATOM 754 C C . THR A 1 96 ? 12.317 1.082 27.481 1.00 44.06 96 THR A C 1
ATOM 756 O O . THR A 1 96 ? 11.898 1.608 26.454 1.00 44.06 96 THR A O 1
ATOM 759 N N . PRO A 1 97 ? 11.906 1.557 28.682 1.00 39.22 97 PRO A N 1
ATOM 760 C CA . PRO A 1 97 ? 10.671 2.351 28.865 1.00 39.22 97 PRO A CA 1
ATOM 761 C C . PRO A 1 97 ? 10.695 3.837 28.444 1.00 39.22 97 PRO A C 1
ATOM 763 O O . PRO A 1 97 ? 9.803 4.582 28.846 1.00 39.22 97 PRO A O 1
ATOM 766 N N . ALA A 1 98 ? 11.698 4.313 27.700 1.00 35.59 98 ALA A N 1
ATOM 767 C CA . ALA A 1 98 ? 11.900 5.752 27.473 1.00 35.59 98 ALA A CA 1
ATOM 768 C C . ALA A 1 98 ? 11.262 6.311 26.181 1.00 35.59 98 ALA A C 1
ATOM 770 O O . ALA A 1 98 ? 11.046 7.514 26.095 1.00 35.59 98 ALA A O 1
ATOM 771 N N . THR A 1 99 ? 10.911 5.479 25.196 1.00 35.25 99 THR A N 1
ATOM 772 C CA . THR A 1 99 ? 10.572 5.938 23.828 1.00 35.25 99 THR A CA 1
ATOM 773 C C . THR A 1 99 ? 9.071 6.054 23.528 1.00 35.25 99 THR A C 1
ATOM 775 O O . THR A 1 99 ? 8.685 6.625 22.513 1.00 35.25 99 THR A O 1
ATOM 778 N N . VAL A 1 100 ? 8.193 5.550 24.402 1.00 33.88 100 VAL A N 1
ATOM 779 C CA . VAL A 1 100 ? 6.739 5.466 24.130 1.00 33.88 100 VAL A CA 1
ATOM 780 C C . VAL A 1 100 ? 5.989 6.778 24.438 1.00 33.88 100 VAL A C 1
ATOM 782 O O . VAL A 1 100 ? 4.868 6.973 23.976 1.00 33.88 100 VAL A O 1
ATOM 785 N N . ALA A 1 101 ? 6.588 7.713 25.183 1.00 29.34 101 ALA A N 1
ATOM 786 C CA . ALA A 1 101 ? 5.882 8.899 25.681 1.00 29.34 101 ALA A CA 1
ATOM 787 C C . ALA A 1 101 ? 5.896 10.132 24.749 1.00 29.34 101 ALA A C 1
ATOM 789 O O . ALA A 1 101 ? 5.073 11.023 24.952 1.00 29.34 101 ALA A O 1
ATOM 790 N N . GLU A 1 102 ? 6.765 10.209 23.732 1.00 33.59 102 GLU A N 1
ATOM 791 C CA . GLU A 1 102 ? 6.908 11.431 22.908 1.00 33.59 102 GLU A CA 1
ATOM 792 C C . GLU A 1 102 ? 6.194 11.394 21.544 1.00 33.59 102 GLU A C 1
ATOM 794 O O . GLU A 1 102 ? 5.801 12.448 21.051 1.00 33.59 102 GLU A O 1
ATOM 799 N N . ASN A 1 103 ? 5.906 10.222 20.965 1.00 34.34 103 ASN A N 1
ATOM 800 C CA . ASN A 1 103 ? 5.468 10.145 19.558 1.00 34.34 103 ASN A CA 1
ATOM 801 C C . ASN A 1 103 ? 3.948 10.042 19.318 1.00 34.34 103 ASN A C 1
ATOM 803 O O . ASN A 1 103 ? 3.522 10.052 18.169 1.00 34.34 103 ASN A O 1
ATOM 807 N N . VAL A 1 104 ? 3.109 9.961 20.360 1.00 39.00 104 VAL A N 1
ATOM 808 C CA . VAL A 1 104 ? 1.657 9.699 20.187 1.00 39.00 104 VAL A CA 1
ATOM 809 C C . VAL A 1 104 ? 0.766 10.929 20.449 1.00 39.00 104 VAL A C 1
ATOM 811 O O . VAL A 1 104 ? -0.392 10.945 20.045 1.00 39.00 104 VAL A O 1
ATOM 814 N N . CYS A 1 105 ? 1.274 12.000 21.071 1.00 27.39 105 CYS A N 1
ATOM 815 C CA . CYS A 1 105 ? 0.419 13.083 21.595 1.00 27.39 105 CYS A CA 1
ATOM 816 C C . CYS A 1 105 ? 0.485 14.440 20.869 1.00 27.39 105 CYS A C 1
ATOM 818 O O . CYS A 1 105 ? -0.098 15.408 21.362 1.00 27.39 105 CYS A O 1
ATOM 820 N N . VAL A 1 106 ? 1.121 14.556 19.700 1.00 35.75 106 VAL A N 1
ATOM 821 C CA . VAL A 1 106 ? 1.116 15.814 18.929 1.00 35.75 106 VAL A CA 1
ATOM 822 C C . VAL A 1 106 ? 0.552 15.567 17.537 1.00 35.75 106 VAL A C 1
ATOM 824 O O . VAL A 1 106 ? 1.305 15.291 16.619 1.00 35.75 106 VAL A O 1
ATOM 827 N N . THR A 1 107 ? -0.777 15.629 17.401 1.00 33.38 107 THR A N 1
ATOM 828 C CA . THR A 1 107 ? -1.532 16.116 16.215 1.00 33.38 107 THR A CA 1
ATOM 829 C C . THR A 1 107 ? -3.025 15.781 16.350 1.00 33.38 107 THR A C 1
ATOM 831 O O . THR A 1 107 ? -3.646 15.175 15.490 1.00 33.38 107 THR A O 1
ATOM 834 N N . ASP A 1 108 ? -3.657 16.233 17.433 1.00 37.41 108 ASP A N 1
ATOM 835 C CA . ASP A 1 108 ? -5.107 16.445 17.420 1.00 37.41 108 ASP A CA 1
ATOM 836 C C . ASP A 1 108 ? -5.389 17.865 17.885 1.00 37.41 108 ASP A C 1
ATOM 838 O O . ASP A 1 108 ? -5.327 18.138 19.081 1.00 37.41 108 ASP A O 1
ATOM 842 N N . ARG A 1 109 ? -5.652 18.767 16.925 1.00 36.69 109 ARG A N 1
ATOM 843 C CA . ARG A 1 109 ? -6.640 19.851 17.052 1.00 36.69 109 ARG A CA 1
ATOM 844 C C . ARG A 1 109 ? -7.060 20.376 15.672 1.00 36.69 109 ARG A C 1
ATOM 846 O O . ARG A 1 109 ? -6.419 21.279 15.142 1.00 36.69 109 ARG A O 1
ATOM 853 N N . ARG A 1 110 ? -8.260 19.943 15.257 1.00 30.19 110 ARG A N 1
ATOM 854 C CA . ARG A 1 110 ? -9.327 20.670 14.517 1.00 30.19 110 ARG A CA 1
ATOM 855 C C . ARG A 1 110 ? -9.703 20.129 13.127 1.00 30.19 110 ARG A C 1
ATOM 857 O O . ARG A 1 110 ? -9.064 20.431 12.130 1.00 30.19 110 ARG A O 1
ATOM 864 N N . ASN A 1 111 ? -10.933 19.606 13.126 1.00 30.73 111 ASN A N 1
ATOM 865 C CA . ASN A 1 111 ? -11.992 19.663 12.109 1.00 30.73 111 ASN A CA 1
ATOM 866 C C . ASN A 1 111 ? -12.207 18.381 11.269 1.00 30.73 111 ASN A C 1
ATOM 868 O O . ASN A 1 111 ? -11.286 17.933 10.593 1.00 30.73 111 ASN A O 1
ATOM 872 N N . PRO A 1 112 ? -13.428 17.802 11.268 1.00 38.06 112 PRO A N 1
ATOM 873 C CA . PRO A 1 112 ? -13.765 16.623 10.485 1.00 38.06 112 PRO A CA 1
ATOM 874 C C . PRO A 1 112 ? -14.216 17.068 9.089 1.00 38.06 112 PRO A C 1
ATOM 876 O O . PRO A 1 112 ? -15.251 17.713 8.943 1.00 38.06 112 PRO A O 1
ATOM 879 N N . GLY A 1 113 ? -13.431 16.767 8.057 1.00 31.20 113 GLY A N 1
ATOM 880 C CA . GLY A 1 113 ? -13.843 17.060 6.680 1.00 31.20 113 GLY A CA 1
ATOM 881 C C . GLY A 1 113 ? -12.716 17.386 5.710 1.00 31.20 113 GLY A C 1
ATOM 882 O O . GLY A 1 113 ? -12.799 18.389 5.012 1.00 31.20 113 GLY A O 1
ATOM 883 N N . SER A 1 114 ? -11.649 16.589 5.696 1.00 35.34 114 SER A N 1
ATOM 884 C CA . SER A 1 114 ? -10.831 16.244 4.519 1.00 35.34 114 SER A CA 1
ATOM 885 C C . SER A 1 114 ? -9.505 15.679 5.015 1.00 35.34 114 SER A C 1
ATOM 887 O O . SER A 1 114 ? -8.559 16.404 5.290 1.00 35.34 114 SER A O 1
ATOM 889 N N . ASN A 1 115 ? -9.406 14.355 5.076 1.00 44.97 115 ASN A N 1
ATOM 890 C CA . ASN A 1 115 ? -8.138 13.671 5.345 1.00 44.97 115 ASN A CA 1
ATOM 891 C C . ASN A 1 115 ? -7.223 13.679 4.095 1.00 44.97 115 ASN A C 1
ATOM 893 O O . ASN A 1 115 ? -6.310 12.871 3.985 1.00 44.97 115 ASN A O 1
ATOM 897 N N . ASN A 1 116 ? -7.475 14.587 3.143 1.00 52.81 116 ASN A N 1
ATOM 898 C CA . ASN A 1 116 ? -6.701 14.789 1.917 1.00 52.81 116 ASN A CA 1
ATOM 899 C C . ASN A 1 116 ? -5.598 15.821 2.174 1.00 52.81 116 ASN A C 1
ATOM 901 O O . ASN A 1 116 ? -5.452 16.798 1.438 1.00 52.81 116 ASN A O 1
ATOM 905 N N . LEU A 1 117 ? -4.879 15.661 3.281 1.00 67.75 117 LEU A N 1
ATOM 906 C CA . LEU A 1 117 ? -3.755 16.526 3.593 1.00 67.75 117 LEU A CA 1
ATOM 907 C C . LEU A 1 117 ? -2.568 16.042 2.769 1.00 67.75 117 LEU A C 1
ATOM 909 O O . LEU A 1 117 ? -2.246 14.854 2.771 1.00 67.75 117 LEU A O 1
ATOM 913 N N . ALA A 1 118 ? -1.908 16.970 2.078 1.00 72.75 118 ALA A N 1
ATOM 914 C CA . ALA A 1 118 ? -0.699 16.660 1.322 1.00 72.75 118 ALA A CA 1
ATOM 915 C C . ALA A 1 118 ? 0.387 16.023 2.207 1.00 72.75 118 ALA A C 1
ATOM 917 O O . ALA A 1 118 ? 1.201 15.240 1.728 1.00 72.75 118 ALA A O 1
ATOM 918 N N . GLU A 1 119 ? 0.354 16.313 3.511 1.00 79.19 119 GLU A N 1
ATOM 919 C CA . GLU A 1 119 ? 1.196 15.686 4.531 1.00 79.19 119 GLU A CA 1
ATOM 920 C C . GLU A 1 119 ? 0.949 14.181 4.629 1.00 79.19 119 GLU A C 1
ATOM 922 O O . GLU A 1 119 ? 1.900 13.415 4.614 1.00 79.19 119 GLU A O 1
ATOM 927 N N . THR A 1 120 ? -0.310 13.735 4.645 1.00 77.81 120 THR A N 1
ATOM 928 C CA . THR A 1 120 ? -0.645 12.305 4.702 1.00 77.81 120 THR A CA 1
ATOM 929 C C . THR A 1 120 ? -0.151 11.569 3.462 1.00 77.81 120 THR A C 1
ATOM 931 O O . THR A 1 120 ? 0.406 10.480 3.571 1.00 77.81 120 THR A O 1
ATOM 934 N N . VAL A 1 121 ? -0.320 12.170 2.281 1.00 79.81 121 VAL A N 1
ATOM 935 C CA . VAL A 1 121 ? 0.170 11.586 1.025 1.00 79.81 121 VAL A CA 1
ATOM 936 C C . VAL A 1 121 ? 1.697 11.513 1.025 1.00 79.81 121 VAL A C 1
ATOM 938 O O . VAL A 1 121 ? 2.256 10.492 0.630 1.00 79.81 121 VAL A O 1
ATOM 941 N N . LEU A 1 122 ? 2.375 12.554 1.522 1.00 85.50 122 LEU A N 1
ATOM 942 C CA . LEU A 1 122 ? 3.826 12.545 1.693 1.00 85.50 122 LEU A CA 1
ATOM 943 C C . LEU A 1 122 ? 4.276 11.456 2.674 1.00 85.50 122 LEU A C 1
ATOM 945 O O . LEU A 1 122 ? 5.208 10.725 2.354 1.00 85.50 122 LEU A O 1
ATOM 949 N N . THR A 1 123 ? 3.627 11.320 3.832 1.00 87.31 123 THR A N 1
ATOM 950 C CA . THR A 1 123 ? 3.956 10.285 4.822 1.00 87.31 123 THR A CA 1
ATOM 951 C C . THR A 1 123 ? 3.858 8.894 4.209 1.00 87.31 123 THR A C 1
ATOM 953 O O . THR A 1 123 ? 4.837 8.158 4.244 1.00 87.31 123 THR A O 1
ATOM 956 N N . LEU A 1 124 ? 2.738 8.570 3.554 1.00 85.06 124 LEU A N 1
ATOM 957 C CA . LEU A 1 124 ? 2.556 7.275 2.888 1.00 85.06 124 LEU A CA 1
ATOM 958 C C . LEU A 1 124 ? 3.589 7.040 1.776 1.00 85.06 124 LEU A C 1
ATOM 960 O O . LEU A 1 124 ? 4.058 5.921 1.584 1.00 85.06 124 LEU A O 1
ATOM 964 N N . PHE A 1 125 ? 3.960 8.089 1.038 1.00 86.81 125 PHE A N 1
ATOM 965 C CA . PHE A 1 125 ? 4.982 8.004 -0.003 1.00 86.81 125 PHE A CA 1
ATOM 966 C C . PHE A 1 125 ? 6.376 7.717 0.573 1.00 86.81 125 PHE A C 1
ATOM 968 O O . PHE A 1 125 ? 7.096 6.872 0.045 1.00 86.81 125 PHE A O 1
ATOM 975 N N . LEU A 1 126 ? 6.751 8.389 1.663 1.00 88.75 126 LEU A N 1
ATOM 976 C CA . LEU A 1 126 ? 8.024 8.162 2.345 1.00 88.75 126 LEU A CA 1
ATOM 977 C C . LEU A 1 126 ? 8.071 6.783 3.008 1.00 88.75 126 LEU A C 1
ATOM 979 O O . LEU A 1 126 ? 9.083 6.104 2.886 1.00 88.75 126 LEU A O 1
ATOM 983 N N . GLU A 1 127 ? 6.980 6.341 3.636 1.00 88.12 127 GLU A N 1
ATOM 984 C CA . GLU A 1 127 ? 6.855 4.981 4.175 1.00 88.12 127 GLU A CA 1
ATOM 985 C C . GLU A 1 127 ? 7.012 3.928 3.074 1.00 88.12 127 GLU A C 1
ATOM 987 O O . GLU A 1 127 ? 7.700 2.932 3.270 1.00 88.12 127 GLU A O 1
ATOM 992 N N . ALA A 1 128 ? 6.426 4.142 1.891 1.00 85.25 128 ALA A N 1
ATOM 993 C CA . ALA A 1 128 ? 6.612 3.244 0.753 1.00 85.25 128 ALA A CA 1
ATOM 994 C C . ALA A 1 128 ? 8.080 3.188 0.296 1.00 85.25 128 ALA A C 1
ATOM 996 O O . ALA A 1 128 ? 8.603 2.101 0.073 1.00 85.25 128 ALA A O 1
ATOM 997 N N . ILE A 1 129 ? 8.762 4.337 0.218 1.00 85.31 129 ILE A N 1
ATOM 998 C CA . ILE A 1 129 ? 10.198 4.386 -0.092 1.00 85.31 129 ILE A CA 1
ATOM 999 C C . ILE A 1 129 ? 11.011 3.627 0.961 1.00 85.31 129 ILE A C 1
ATOM 1001 O O . ILE A 1 129 ? 11.928 2.891 0.603 1.00 85.31 129 ILE A O 1
ATOM 1005 N N . ASP A 1 130 ? 10.691 3.799 2.242 1.00 86.25 130 ASP A N 1
ATOM 1006 C CA . ASP A 1 130 ? 11.402 3.147 3.343 1.00 86.25 130 ASP A CA 1
ATOM 1007 C C . ASP A 1 130 ? 11.190 1.622 3.318 1.00 86.25 130 ASP A C 1
ATOM 1009 O O . ASP A 1 130 ? 12.150 0.850 3.386 1.00 86.25 130 ASP A O 1
ATOM 1013 N N . ASN A 1 131 ? 9.952 1.183 3.064 1.00 80.31 131 ASN A N 1
ATOM 1014 C CA . ASN A 1 131 ? 9.601 -0.221 2.831 1.00 80.31 131 ASN A CA 1
ATOM 1015 C C . ASN A 1 131 ? 10.350 -0.816 1.623 1.00 80.31 131 ASN A C 1
ATOM 1017 O O . ASN A 1 131 ? 10.813 -1.961 1.671 1.00 80.31 131 ASN A O 1
ATOM 1021 N N . ASP A 1 132 ? 10.558 -0.017 0.575 1.00 74.12 132 ASP A N 1
ATOM 1022 C CA . ASP A 1 132 ? 11.357 -0.366 -0.603 1.00 74.12 132 ASP A CA 1
ATOM 1023 C C . ASP A 1 132 ? 12.863 -0.104 -0.403 1.00 74.12 132 ASP A C 1
ATOM 1025 O O . ASP A 1 132 ? 13.624 0.044 -1.360 1.00 74.12 132 ASP A O 1
ATOM 1029 N N . SER A 1 133 ? 13.337 -0.105 0.849 1.00 77.25 133 SER A N 1
ATOM 1030 C CA . SER A 1 133 ? 14.763 -0.005 1.204 1.00 77.25 133 SER A CA 1
ATOM 1031 C C . SER A 1 133 ? 15.422 1.309 0.757 1.00 77.25 133 SER A C 1
ATOM 1033 O O . SER A 1 133 ? 16.590 1.337 0.366 1.00 77.25 133 SER A O 1
ATOM 1035 N N . GLY A 1 134 ? 14.669 2.408 0.795 1.00 80.75 134 GLY A N 1
ATOM 1036 C CA . GLY A 1 134 ? 15.126 3.732 0.382 1.00 80.75 134 GLY A CA 1
ATOM 1037 C C . GLY A 1 134 ? 15.159 3.930 -1.136 1.00 80.75 134 GLY A C 1
ATOM 1038 O O . GLY A 1 134 ? 15.789 4.878 -1.616 1.00 80.75 134 GLY A O 1
ATOM 1039 N N . LEU A 1 135 ? 14.523 3.047 -1.915 1.00 81.56 135 LEU A N 1
ATOM 1040 C CA . LEU A 1 135 ? 14.542 3.121 -3.372 1.00 81.56 135 LEU A CA 1
ATOM 1041 C C . LEU A 1 135 ? 13.634 4.246 -3.884 1.00 81.56 135 LEU A C 1
ATOM 1043 O O . LEU A 1 135 ? 12.452 4.071 -4.165 1.00 81.56 135 LEU A O 1
ATOM 1047 N N . TRP A 1 136 ? 14.221 5.425 -4.065 1.00 84.94 136 TRP A N 1
ATOM 1048 C CA . TRP A 1 136 ? 13.521 6.561 -4.656 1.00 84.94 136 TRP A CA 1
ATOM 1049 C C . TRP A 1 136 ? 13.224 6.327 -6.144 1.00 84.94 136 TRP A C 1
ATOM 1051 O O . TRP A 1 136 ? 14.164 6.063 -6.911 1.00 84.94 136 TRP A O 1
ATOM 1061 N N . PRO A 1 137 ? 11.976 6.537 -6.600 1.00 82.44 137 PRO A N 1
ATOM 1062 C CA . PRO A 1 137 ? 11.637 6.479 -8.014 1.00 82.44 137 PRO A CA 1
ATOM 1063 C C . PRO A 1 137 ? 12.521 7.396 -8.868 1.00 82.44 137 PRO A C 1
ATOM 1065 O O . PRO A 1 137 ? 13.029 8.431 -8.419 1.00 82.44 137 PRO A O 1
ATOM 1068 N N . SER A 1 138 ? 12.691 7.037 -10.142 1.00 78.81 138 SER A N 1
ATOM 1069 C CA . SER A 1 138 ? 13.342 7.941 -11.092 1.00 78.81 138 SER A CA 1
ATOM 1070 C C . SER A 1 138 ? 12.403 9.092 -11.455 1.00 78.81 138 SER A C 1
ATOM 1072 O O . SER A 1 138 ? 12.820 10.243 -11.435 1.00 78.81 138 SER A O 1
ATOM 1074 N N . ARG A 1 139 ? 11.130 8.820 -11.741 1.00 80.38 139 ARG A N 1
ATOM 1075 C CA . ARG A 1 139 ? 10.113 9.847 -11.989 1.00 80.38 139 ARG A CA 1
ATOM 1076 C C . ARG A 1 139 ? 8.787 9.401 -11.399 1.00 80.38 139 ARG A C 1
ATOM 1078 O O . ARG A 1 139 ? 8.510 8.205 -11.358 1.00 80.38 139 ARG A O 1
ATOM 1085 N N . ILE A 1 140 ? 7.970 10.362 -10.991 1.00 81.50 140 ILE A N 1
ATOM 1086 C CA . ILE A 1 140 ? 6.578 10.125 -10.605 1.00 81.50 140 ILE A CA 1
ATOM 1087 C C . ILE A 1 140 ? 5.643 10.709 -11.663 1.00 81.50 140 ILE A C 1
ATOM 1089 O O . ILE A 1 140 ? 5.926 11.749 -12.257 1.00 81.50 140 ILE A O 1
ATOM 1093 N N . ARG A 1 141 ? 4.508 10.056 -11.900 1.00 78.88 141 ARG A N 1
ATOM 1094 C CA . ARG A 1 141 ? 3.409 10.630 -12.680 1.00 78.88 141 ARG A CA 1
ATOM 1095 C C . ARG A 1 141 ? 2.293 10.981 -11.718 1.00 78.88 141 ARG A C 1
ATOM 1097 O O . ARG A 1 141 ? 1.872 10.133 -10.939 1.00 78.88 141 ARG A O 1
ATOM 1104 N N . VAL A 1 142 ? 1.841 12.224 -11.773 1.00 76.25 142 VAL A N 1
ATOM 1105 C CA . VAL A 1 142 ? 0.890 12.762 -10.802 1.00 76.25 142 VAL A CA 1
ATOM 1106 C C . VAL A 1 142 ? -0.177 13.552 -11.548 1.00 76.25 142 VAL A C 1
ATOM 1108 O O . VAL A 1 142 ? 0.103 14.203 -12.561 1.00 76.25 142 VAL A O 1
ATOM 1111 N N . ASP A 1 143 ? -1.417 13.464 -11.078 1.00 72.94 143 ASP A N 1
ATOM 1112 C CA . ASP A 1 143 ? -2.464 14.372 -11.523 1.00 72.94 143 ASP A CA 1
ATOM 1113 C C . ASP A 1 143 ? -2.266 15.778 -10.929 1.00 72.94 143 ASP A C 1
ATOM 1115 O O . ASP A 1 143 ? -1.355 16.051 -10.150 1.00 72.94 143 ASP A O 1
ATOM 1119 N N . ARG A 1 144 ? -3.101 16.733 -11.338 1.00 68.88 144 ARG A N 1
ATOM 1120 C CA . ARG A 1 144 ? -2.986 18.129 -10.884 1.00 68.88 14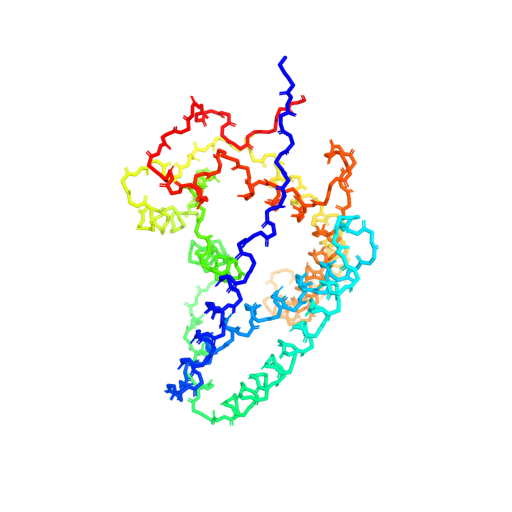4 ARG A CA 1
ATOM 1121 C C . ARG A 1 144 ? -3.715 18.367 -9.553 1.00 68.88 144 ARG A C 1
ATOM 1123 O O . ARG A 1 144 ? -4.398 19.380 -9.412 1.00 68.88 144 ARG A O 1
ATOM 1130 N N . GLY A 1 145 ? -3.607 17.417 -8.627 1.00 70.44 145 GLY A N 1
ATOM 1131 C CA . GLY A 1 145 ? -4.163 17.489 -7.276 1.00 70.44 145 GLY A CA 1
ATOM 1132 C C . GLY A 1 145 ? -3.279 18.290 -6.315 1.00 70.44 145 GLY A C 1
ATOM 1133 O O . GLY A 1 145 ? -2.050 18.272 -6.415 1.00 70.44 145 GLY A O 1
ATOM 1134 N N . VAL A 1 146 ? -3.899 19.004 -5.372 1.00 74.12 146 VAL A N 1
ATOM 1135 C CA . VAL A 1 146 ? -3.179 19.761 -4.326 1.00 74.12 146 VAL A CA 1
ATOM 1136 C C . VAL A 1 146 ? -2.610 18.844 -3.240 1.00 74.12 146 VAL A C 1
ATOM 1138 O O . VAL A 1 146 ? -1.643 19.196 -2.573 1.00 74.12 146 VAL A O 1
ATOM 1141 N N . GLU A 1 147 ? -3.171 17.646 -3.101 1.00 78.56 147 GLU A N 1
ATOM 1142 C CA . GLU A 1 147 ? -2.732 16.594 -2.188 1.00 78.56 147 GLU A CA 1
ATOM 1143 C C . GLU A 1 147 ? -1.349 16.030 -2.545 1.00 78.56 147 GLU A C 1
ATOM 1145 O O . GLU A 1 147 ? -0.658 15.504 -1.683 1.00 78.56 147 GLU A O 1
ATOM 1150 N N . ASN A 1 148 ? -0.901 16.185 -3.793 1.00 80.50 148 ASN A N 1
ATOM 1151 C CA . ASN A 1 148 ? 0.371 15.628 -4.249 1.00 80.50 148 ASN A CA 1
ATOM 1152 C C . ASN A 1 148 ? 1.526 16.640 -4.237 1.00 80.50 148 ASN A C 1
ATOM 1154 O O . ASN A 1 148 ? 2.659 16.285 -4.562 1.00 80.50 148 ASN A O 1
ATOM 1158 N N . VAL A 1 149 ? 1.260 17.897 -3.862 1.00 81.38 149 VAL A N 1
ATOM 1159 C CA . VAL A 1 149 ? 2.250 18.989 -3.906 1.00 81.38 149 VAL A CA 1
ATOM 1160 C C . VAL A 1 149 ? 3.506 18.633 -3.113 1.00 81.38 149 VAL A C 1
ATOM 1162 O O . VAL A 1 149 ? 4.609 18.761 -3.637 1.00 81.38 149 VAL A O 1
ATOM 1165 N N . LEU A 1 150 ? 3.346 18.106 -1.897 1.00 82.81 150 LEU A N 1
ATOM 1166 C CA . LEU A 1 150 ? 4.484 17.754 -1.046 1.00 82.81 150 LEU A CA 1
ATOM 1167 C C . LEU A 1 150 ? 5.290 16.560 -1.579 1.00 82.81 150 LEU A C 1
ATOM 1169 O O . LEU A 1 150 ? 6.510 16.539 -1.440 1.00 82.81 150 LEU A O 1
ATOM 1173 N N . VAL A 1 151 ? 4.647 15.594 -2.241 1.00 85.06 151 VAL A N 1
ATOM 1174 C CA . VAL A 1 151 ? 5.355 14.489 -2.912 1.00 85.06 151 VAL A CA 1
ATOM 1175 C C . VAL A 1 151 ? 6.164 15.010 -4.099 1.00 85.06 151 VAL A C 1
ATOM 1177 O O . VAL A 1 151 ? 7.313 14.608 -4.287 1.00 85.06 151 VAL A O 1
ATOM 1180 N N . CYS A 1 152 ? 5.602 15.936 -4.881 1.00 83.19 152 CYS A N 1
ATOM 1181 C CA . CYS A 1 152 ? 6.322 16.589 -5.972 1.00 83.19 152 CYS A CA 1
ATOM 1182 C C . CYS A 1 152 ? 7.550 17.352 -5.453 1.00 83.19 152 CYS A C 1
ATOM 1184 O O . CYS A 1 152 ? 8.632 17.213 -6.020 1.00 83.19 152 CYS A O 1
ATOM 1186 N N . GLU A 1 153 ? 7.409 18.111 -4.363 1.00 83.94 153 GLU A N 1
ATOM 1187 C CA . GLU A 1 153 ? 8.529 18.809 -3.719 1.00 83.94 153 GLU A CA 1
ATOM 1188 C C . GLU A 1 153 ? 9.600 17.829 -3.221 1.00 83.94 153 GLU A C 1
ATOM 1190 O O . GLU A 1 153 ? 10.778 18.005 -3.535 1.00 83.94 153 GLU A O 1
ATOM 1195 N N . ALA A 1 154 ? 9.201 16.757 -2.530 1.00 85.38 154 ALA A N 1
ATOM 1196 C CA . ALA A 1 154 ? 10.117 15.723 -2.052 1.00 85.38 154 ALA A CA 1
ATOM 1197 C C . ALA A 1 154 ? 10.879 15.047 -3.203 1.00 85.38 154 ALA A C 1
ATOM 1199 O O . ALA A 1 154 ? 12.088 14.844 -3.111 1.00 85.38 154 ALA A O 1
ATOM 1200 N N . MET A 1 155 ? 10.207 14.760 -4.322 1.00 84.62 155 MET A N 1
ATOM 1201 C CA . MET A 1 155 ? 10.843 14.203 -5.518 1.00 84.62 155 MET A CA 1
ATOM 1202 C C . MET A 1 155 ? 11.810 15.184 -6.185 1.00 84.62 155 MET A C 1
ATOM 1204 O O . MET A 1 155 ? 12.865 14.762 -6.652 1.00 84.62 155 MET A O 1
ATOM 1208 N N . VAL A 1 156 ? 11.500 16.483 -6.213 1.00 82.69 156 VAL A N 1
ATOM 1209 C CA . VAL A 1 156 ? 12.428 17.511 -6.717 1.00 82.69 156 VAL A CA 1
ATOM 1210 C C . VAL A 1 156 ? 13.670 17.606 -5.829 1.00 82.69 156 VAL A C 1
ATOM 1212 O O . VAL A 1 156 ? 14.774 17.684 -6.362 1.00 82.69 156 VAL A O 1
ATOM 1215 N N . MET A 1 157 ? 13.512 17.543 -4.502 1.00 82.88 157 MET A N 1
ATOM 1216 C CA . MET A 1 157 ? 14.636 17.553 -3.556 1.00 82.88 157 MET A CA 1
ATOM 1217 C C . MET A 1 157 ? 15.488 16.282 -3.649 1.00 82.88 157 MET A C 1
ATOM 1219 O O . MET A 1 157 ? 16.711 16.355 -3.678 1.00 82.88 157 MET A O 1
ATOM 1223 N N . ALA A 1 158 ? 14.863 15.106 -3.727 1.00 81.06 158 ALA A N 1
ATOM 1224 C CA . ALA A 1 158 ? 15.582 13.834 -3.783 1.00 81.06 158 ALA A CA 1
ATOM 1225 C C . ALA A 1 158 ? 16.276 13.592 -5.135 1.00 81.06 158 ALA A C 1
ATOM 1227 O O . ALA A 1 158 ? 17.214 12.795 -5.224 1.00 81.06 158 ALA A O 1
ATOM 1228 N N . ARG A 1 159 ? 15.794 14.234 -6.207 1.00 76.44 159 ARG A N 1
ATOM 1229 C CA . ARG A 1 159 ? 16.214 14.007 -7.597 1.00 76.44 159 ARG A CA 1
ATOM 1230 C C . ARG A 1 159 ? 16.462 15.329 -8.337 1.00 76.44 159 ARG A C 1
ATOM 1232 O O . ARG A 1 159 ? 15.915 15.527 -9.422 1.00 76.44 159 ARG A O 1
ATOM 1239 N N . GLU A 1 160 ? 17.264 16.208 -7.737 1.00 64.94 160 GLU A N 1
ATOM 1240 C CA . GLU A 1 160 ? 17.530 17.585 -8.185 1.00 64.94 160 GLU A CA 1
ATOM 1241 C C . GLU A 1 160 ? 17.786 17.732 -9.702 1.00 64.94 160 GLU A C 1
ATOM 1243 O O . GLU A 1 160 ? 18.508 16.946 -10.319 1.00 64.94 160 GLU A O 1
ATOM 1248 N N . GLY A 1 161 ? 17.234 18.797 -10.300 1.00 57.22 161 GLY A N 1
ATOM 1249 C CA . GLY A 1 161 ? 17.657 19.296 -11.617 1.00 57.22 161 GLY A CA 1
ATOM 1250 C C . GLY A 1 161 ? 17.093 18.590 -12.856 1.00 57.22 161 GLY A C 1
ATOM 1251 O O . GLY A 1 161 ? 17.648 18.763 -13.939 1.00 57.22 161 GLY A O 1
ATOM 1252 N N . ARG A 1 162 ? 16.004 17.822 -12.736 1.00 63.84 162 ARG A N 1
ATOM 1253 C CA . ARG A 1 162 ? 15.322 17.160 -13.867 1.00 63.84 162 ARG A CA 1
ATOM 1254 C C . ARG A 1 162 ? 13.806 17.141 -13.666 1.00 63.84 162 ARG A C 1
ATOM 1256 O O . ARG A 1 162 ? 13.348 17.289 -12.535 1.00 63.84 162 ARG A O 1
ATOM 1263 N N . ASP A 1 163 ? 13.040 16.950 -14.743 1.00 65.44 163 ASP A N 1
ATOM 1264 C CA . ASP A 1 163 ? 11.573 16.806 -14.729 1.00 65.44 163 ASP A CA 1
ATOM 1265 C C . ASP A 1 163 ? 11.154 15.496 -14.013 1.00 65.44 163 ASP A C 1
ATOM 1267 O O . ASP A 1 163 ? 10.695 14.526 -14.619 1.00 65.44 163 ASP A O 1
ATOM 1271 N N . SER A 1 164 ? 11.393 15.444 -12.697 1.00 70.56 164 SER A N 1
ATOM 1272 C CA . SER A 1 164 ? 11.204 14.295 -11.799 1.00 70.56 164 SER A CA 1
ATOM 1273 C C . SER A 1 164 ? 9.732 13.994 -11.522 1.00 70.56 164 SER A C 1
ATOM 1275 O O . SER A 1 164 ? 9.407 12.933 -10.987 1.00 70.56 164 SER A O 1
ATOM 1277 N N . PHE A 1 165 ? 8.839 14.903 -11.912 1.00 76.00 165 PHE A N 1
ATOM 1278 C CA . PHE A 1 165 ? 7.404 14.686 -11.912 1.00 76.00 165 PHE A CA 1
ATOM 1279 C C . PHE A 1 165 ? 6.819 15.016 -13.287 1.00 76.00 165 PHE A C 1
ATOM 1281 O O . PHE A 1 165 ? 7.151 16.029 -13.900 1.00 76.00 165 PHE A O 1
ATOM 1288 N N . ILE A 1 166 ? 5.930 14.152 -13.766 1.00 73.75 166 ILE A N 1
ATOM 1289 C CA . ILE A 1 166 ? 5.237 14.304 -15.044 1.00 73.75 166 ILE A CA 1
ATOM 1290 C C . ILE A 1 166 ? 3.774 14.640 -14.733 1.00 73.75 166 ILE A C 1
ATOM 1292 O O . ILE A 1 166 ? 3.020 13.746 -14.328 1.00 73.75 166 ILE A O 1
ATOM 1296 N N . PRO A 1 167 ? 3.346 15.907 -14.892 1.00 69.25 167 PRO A N 1
ATOM 1297 C CA . PRO A 1 167 ? 1.958 16.288 -14.675 1.00 69.25 167 PRO A CA 1
ATOM 1298 C C . PRO A 1 167 ? 1.100 15.802 -15.848 1.00 69.25 167 PRO A C 1
ATOM 1300 O O . PRO A 1 167 ? 1.205 16.309 -16.966 1.00 69.25 167 PRO A O 1
ATOM 1303 N N . GLY A 1 168 ? 0.223 14.832 -15.600 1.00 66.31 168 GLY A N 1
ATOM 1304 C CA . GLY A 1 168 ? -0.611 14.213 -16.632 1.00 66.31 168 GLY A CA 1
ATOM 1305 C C . GLY A 1 168 ? -2.110 14.468 -16.440 1.00 66.31 168 GLY A C 1
ATOM 1306 O O . GLY A 1 168 ? -2.563 14.653 -15.311 1.00 66.31 168 GLY A O 1
ATOM 1307 N N . PRO A 1 169 ? -2.918 14.460 -17.517 1.00 61.97 169 PRO A N 1
ATOM 1308 C CA . PRO A 1 169 ? -4.364 14.342 -17.380 1.00 61.97 169 PRO A CA 1
ATOM 1309 C C . PRO A 1 169 ? -4.735 12.955 -16.831 1.00 61.97 169 PRO A C 1
ATOM 1311 O O . PRO A 1 169 ? -4.070 11.961 -17.138 1.00 61.97 169 PRO A O 1
ATOM 1314 N N . SER A 1 170 ? -5.828 12.884 -16.063 1.00 58.22 170 SER A N 1
ATOM 1315 C CA . SER A 1 170 ? -6.299 11.665 -15.381 1.00 58.22 170 SER A CA 1
ATOM 1316 C C . SER A 1 170 ? -6.510 10.467 -16.312 1.00 58.22 170 SER A C 1
ATOM 1318 O O . SER A 1 170 ? -6.383 9.327 -15.886 1.00 58.22 170 SER A O 1
ATOM 1320 N N . THR A 1 171 ? -6.726 10.700 -17.609 1.00 56.41 171 THR A N 1
ATOM 1321 C CA . THR A 1 171 ? -6.888 9.657 -18.638 1.00 56.41 171 THR A CA 1
ATOM 1322 C C . THR A 1 171 ? -5.696 8.706 -18.779 1.00 56.41 171 THR A C 1
ATOM 1324 O O . THR A 1 171 ? -5.842 7.628 -19.358 1.00 56.41 171 THR A O 1
ATOM 1327 N N . HIS A 1 172 ? -4.529 9.083 -18.254 1.00 59.59 172 HIS A N 1
ATOM 1328 C CA . HIS A 1 172 ? -3.319 8.261 -18.271 1.00 59.59 172 HIS A CA 1
ATOM 1329 C C . HIS A 1 172 ? -3.083 7.497 -16.959 1.00 59.59 172 HIS A C 1
ATOM 1331 O O . HIS A 1 172 ? -2.181 6.668 -16.890 1.00 59.59 172 HIS A O 1
ATOM 1337 N N . ASN A 1 173 ? -3.920 7.699 -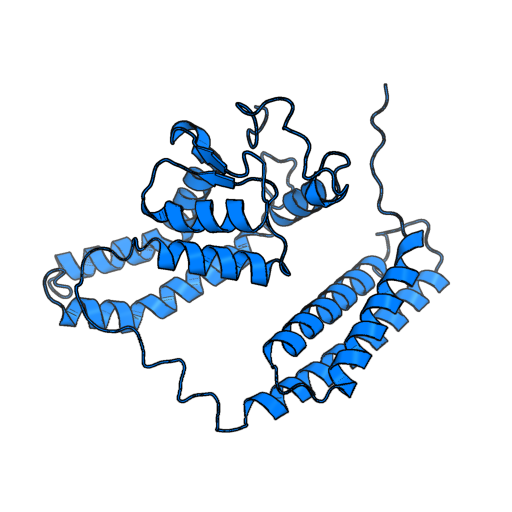15.937 1.00 68.69 173 ASN A N 1
ATOM 1338 C CA . ASN A 1 173 ? -3.832 7.025 -14.639 1.00 68.69 173 ASN A CA 1
ATOM 1339 C C . ASN A 1 173 ? -4.536 5.651 -14.645 1.00 68.69 173 ASN A C 1
ATOM 1341 O O . ASN A 1 173 ? -5.021 5.170 -13.624 1.00 68.69 173 ASN A O 1
ATOM 1345 N N . GLN A 1 174 ? -4.589 4.976 -15.796 1.00 72.50 174 GLN A N 1
ATOM 1346 C CA . GLN A 1 174 ? -5.410 3.773 -15.986 1.00 72.50 174 GLN A CA 1
ATOM 1347 C C . GLN A 1 174 ? -5.014 2.615 -15.061 1.00 72.50 174 GLN A C 1
ATOM 1349 O O . GLN A 1 174 ? -5.889 1.889 -14.585 1.00 72.50 174 GLN A O 1
ATOM 1354 N N . ARG A 1 175 ? -3.711 2.440 -14.786 1.00 74.81 175 ARG A N 1
ATOM 1355 C CA . ARG A 1 175 ? -3.210 1.381 -13.892 1.00 74.81 175 ARG A CA 1
ATOM 1356 C C . ARG A 1 175 ? -3.700 1.592 -12.459 1.00 74.81 175 ARG A C 1
ATOM 1358 O O . ARG A 1 175 ? -4.299 0.687 -11.884 1.00 74.81 175 ARG A O 1
ATOM 1365 N N . ILE A 1 176 ? -3.527 2.802 -11.920 1.00 77.44 176 ILE A N 1
ATOM 1366 C CA . ILE A 1 176 ? -3.959 3.125 -10.554 1.00 77.44 176 ILE A CA 1
ATOM 1367 C C . ILE A 1 176 ? -5.490 3.136 -10.435 1.00 77.44 176 ILE A C 1
ATOM 1369 O O . ILE A 1 176 ? -6.039 2.667 -9.442 1.00 77.44 176 ILE A O 1
ATOM 1373 N N . GLU A 1 177 ? -6.210 3.558 -11.480 1.00 78.94 177 GLU A N 1
ATOM 1374 C CA . GLU A 1 177 ? -7.674 3.465 -11.533 1.00 78.94 177 GLU A CA 1
ATOM 1375 C C . GLU A 1 177 ? -8.184 2.018 -11.612 1.00 78.94 177 GLU A C 1
ATOM 1377 O O . GLU A 1 177 ? -9.255 1.706 -11.082 1.00 78.94 177 GLU A O 1
ATOM 1382 N N . ARG A 1 178 ? -7.459 1.116 -12.286 1.00 82.56 178 ARG A N 1
ATOM 1383 C CA . ARG A 1 178 ? -7.775 -0.320 -12.294 1.00 82.56 178 ARG A CA 1
ATOM 1384 C C . ARG A 1 178 ? -7.531 -0.926 -10.914 1.00 82.56 178 ARG A C 1
ATOM 1386 O O . ARG A 1 178 ? -8.468 -1.499 -10.368 1.00 82.56 178 ARG A O 1
ATOM 1393 N N . LEU A 1 179 ? -6.363 -0.686 -10.316 1.00 83.50 179 LEU A N 1
ATOM 1394 C CA . LEU A 1 179 ? -6.050 -1.148 -8.961 1.00 83.50 179 LEU A CA 1
ATOM 1395 C C . LEU A 1 179 ? -7.086 -0.655 -7.944 1.00 83.50 179 LEU A C 1
ATOM 1397 O O . LEU A 1 179 ? -7.618 -1.442 -7.168 1.00 83.50 179 LEU A O 1
ATOM 1401 N N . ARG A 1 180 ? -7.462 0.628 -8.001 1.00 81.19 180 ARG A N 1
ATOM 1402 C CA . ARG A 1 180 ? -8.499 1.196 -7.130 1.00 81.19 180 ARG A CA 1
ATOM 1403 C C . ARG A 1 180 ? -9.844 0.479 -7.273 1.00 81.19 180 ARG A C 1
ATOM 1405 O O . ARG A 1 180 ? -10.545 0.285 -6.281 1.00 81.19 180 ARG A O 1
ATOM 1412 N N . ARG A 1 181 ? -10.228 0.086 -8.494 1.00 84.12 181 ARG A N 1
ATOM 1413 C CA . ARG A 1 181 ? -11.453 -0.698 -8.723 1.00 84.12 181 ARG A CA 1
ATOM 1414 C C . ARG A 1 181 ? -11.352 -2.100 -8.135 1.00 84.12 181 ARG A C 1
ATOM 1416 O O . ARG A 1 181 ? -12.351 -2.574 -7.597 1.00 84.12 181 ARG A O 1
ATOM 1423 N N . ASP A 1 182 ? -10.193 -2.737 -8.224 1.00 85.81 182 ASP A N 1
ATOM 1424 C CA . ASP A 1 182 ? -9.986 -4.082 -7.688 1.00 85.81 182 ASP A CA 1
ATOM 1425 C C . ASP A 1 182 ? -9.975 -4.071 -6.153 1.00 85.81 182 ASP A C 1
ATOM 1427 O O . ASP A 1 182 ? -10.725 -4.833 -5.547 1.00 85.81 182 ASP A O 1
ATOM 1431 N N . VAL A 1 183 ? -9.297 -3.105 -5.521 1.00 86.56 183 VAL A N 1
ATOM 1432 C CA . VAL A 1 183 ? -9.365 -2.870 -4.064 1.00 86.56 183 VAL A CA 1
ATOM 1433 C C . VAL A 1 183 ? -10.807 -2.644 -3.610 1.00 86.56 183 VAL A C 1
ATOM 1435 O O . VAL A 1 183 ? -11.264 -3.248 -2.637 1.00 86.56 183 VAL A O 1
ATOM 1438 N N . TYR A 1 184 ? -11.572 -1.818 -4.336 1.00 86.00 184 TYR A N 1
ATOM 1439 C CA . TYR A 1 184 ? -12.976 -1.606 -3.995 1.00 86.00 184 TYR A CA 1
ATOM 1440 C C . TYR A 1 184 ? -13.784 -2.903 -4.088 1.00 86.00 184 TYR A C 1
ATOM 1442 O O . TYR A 1 184 ? -14.547 -3.214 -3.179 1.00 86.00 184 TYR A O 1
ATOM 1450 N N . ARG A 1 185 ? -13.631 -3.668 -5.171 1.00 86.94 185 ARG A N 1
ATOM 1451 C CA . ARG A 1 185 ? -14.390 -4.906 -5.393 1.00 86.94 185 ARG A CA 1
ATOM 1452 C C . ARG A 1 185 ? -14.042 -5.998 -4.387 1.00 86.94 185 ARG A C 1
ATOM 1454 O O . ARG A 1 185 ? -14.951 -6.674 -3.916 1.00 86.94 185 ARG A O 1
ATOM 1461 N N . CYS A 1 186 ? -12.761 -6.166 -4.082 1.00 85.88 186 CYS A N 1
ATOM 1462 C CA . CYS A 1 186 ? -12.271 -7.257 -3.247 1.00 85.88 186 CYS A CA 1
ATOM 1463 C C . CYS A 1 186 ? -12.371 -6.944 -1.751 1.00 85.88 186 CYS A C 1
ATOM 1465 O O . CYS A 1 186 ? -12.648 -7.850 -0.971 1.00 85.88 186 CYS A O 1
ATOM 1467 N N . VAL A 1 187 ? -12.201 -5.678 -1.353 1.00 84.81 187 VAL A N 1
ATOM 1468 C CA . VAL A 1 187 ? -12.148 -5.279 0.062 1.00 84.81 187 VAL A CA 1
ATOM 1469 C C . VAL A 1 187 ? -13.312 -4.358 0.425 1.00 84.81 187 VAL A C 1
ATOM 1471 O O . VAL A 1 187 ? -14.185 -4.721 1.215 1.00 84.81 187 VAL A O 1
ATOM 1474 N N . CYS A 1 188 ? -13.370 -3.156 -0.157 1.00 84.00 188 CYS A N 1
ATOM 1475 C CA . CYS A 1 188 ? -14.250 -2.094 0.350 1.00 84.00 188 CYS A CA 1
ATOM 1476 C C . CYS A 1 188 ? -15.749 -2.367 0.144 1.00 84.00 188 CYS A C 1
ATOM 1478 O O . CYS A 1 188 ? -16.569 -1.914 0.941 1.00 84.00 188 CYS A O 1
ATOM 1480 N N . HIS A 1 189 ? -16.112 -3.102 -0.907 1.00 83.38 189 HIS A N 1
ATOM 1481 C CA . HIS A 1 189 ? -17.485 -3.417 -1.304 1.00 83.38 189 HIS A CA 1
ATOM 1482 C C . HIS A 1 189 ? -18.308 -3.997 -0.146 1.00 83.38 189 HIS A C 1
ATOM 1484 O O . HIS A 1 189 ? -19.451 -3.594 0.068 1.00 83.38 189 HIS A O 1
ATOM 1490 N N . MET A 1 190 ? -17.725 -4.916 0.627 1.00 86.69 190 MET A N 1
ATOM 1491 C CA . MET A 1 190 ? -18.424 -5.546 1.746 1.00 86.69 190 MET A CA 1
ATOM 1492 C C . MET A 1 190 ? -18.752 -4.521 2.837 1.00 86.69 190 MET A C 1
ATOM 1494 O O . MET A 1 190 ? -19.900 -4.422 3.268 1.00 86.69 190 MET A O 1
ATOM 1498 N N . TYR A 1 191 ? -17.759 -3.732 3.256 1.00 84.50 191 TYR A N 1
ATOM 1499 C CA . TYR A 1 191 ? -17.934 -2.706 4.286 1.00 84.50 191 TYR A CA 1
ATOM 1500 C C . TYR A 1 191 ? -18.923 -1.628 3.849 1.00 84.50 191 TYR A C 1
ATOM 1502 O O . TYR A 1 191 ? -19.764 -1.219 4.643 1.00 84.50 191 TYR A O 1
ATOM 1510 N N . TYR A 1 192 ? -18.885 -1.237 2.572 1.00 84.00 192 TYR A N 1
ATOM 1511 C CA . TYR A 1 192 ? -19.841 -0.299 1.994 1.00 84.00 192 TYR A CA 1
ATOM 1512 C C . TYR A 1 192 ? -21.290 -0.757 2.212 1.00 84.00 192 TYR A C 1
ATOM 1514 O O . TYR A 1 192 ? -22.095 -0.002 2.752 1.00 84.00 192 TYR A O 1
ATOM 1522 N N . TYR A 1 193 ? -21.620 -2.008 1.870 1.00 84.19 193 TYR A N 1
ATOM 1523 C CA . TYR A 1 193 ? -22.979 -2.526 2.059 1.00 84.19 193 TYR A CA 1
ATOM 1524 C C . TYR A 1 193 ? -23.362 -2.712 3.526 1.00 84.19 193 TYR A C 1
ATOM 1526 O O . TYR A 1 193 ? -24.523 -2.502 3.879 1.00 84.19 193 TYR A O 1
ATOM 1534 N N . VAL A 1 194 ? -22.409 -3.072 4.389 1.00 84.06 194 VAL A N 1
ATOM 1535 C CA . VAL A 1 194 ? -22.648 -3.158 5.837 1.00 84.06 194 VAL A CA 1
ATOM 1536 C C . VAL A 1 194 ? -23.007 -1.784 6.400 1.00 84.06 194 VAL A C 1
ATOM 1538 O O . VAL A 1 194 ? -24.020 -1.657 7.084 1.00 84.06 194 VAL A O 1
ATOM 1541 N N . PHE A 1 195 ? -22.229 -0.748 6.082 1.00 85.88 195 PHE A N 1
ATOM 1542 C CA . PHE A 1 195 ? -22.470 0.608 6.582 1.00 85.88 195 PHE A CA 1
ATOM 1543 C C . PHE A 1 195 ? -23.755 1.196 6.013 1.00 85.88 195 PHE A C 1
ATOM 1545 O O . PHE A 1 195 ? -24.554 1.746 6.766 1.00 85.88 195 PHE A O 1
ATOM 1552 N N . TYR A 1 196 ? -24.007 0.985 4.721 1.00 85.44 196 TYR A N 1
ATOM 1553 C CA . TYR A 1 196 ? -25.260 1.382 4.089 1.00 85.44 196 TYR A CA 1
ATOM 1554 C C . TYR A 1 196 ? -26.469 0.690 4.739 1.00 85.44 196 TYR A C 1
ATOM 1556 O O . TYR A 1 196 ? -27.479 1.324 5.030 1.00 85.44 196 TYR A O 1
ATOM 1564 N N . GLY A 1 197 ? -26.364 -0.607 5.046 1.00 83.06 197 GLY A N 1
ATOM 1565 C CA . GLY A 1 197 ? -27.400 -1.335 5.781 1.00 83.06 197 GLY A CA 1
ATOM 1566 C C . GLY A 1 197 ? -27.640 -0.772 7.186 1.00 83.06 197 GLY A C 1
ATOM 1567 O O . GLY A 1 197 ? -28.789 -0.608 7.600 1.00 83.06 197 GLY A O 1
ATOM 1568 N N . MET A 1 198 ? -26.568 -0.429 7.907 1.00 84.56 198 MET A N 1
ATOM 1569 C CA . MET A 1 198 ? -26.658 0.198 9.229 1.00 84.56 198 MET A CA 1
ATOM 1570 C C . MET A 1 198 ? -27.332 1.571 9.168 1.00 84.56 198 MET A C 1
ATOM 1572 O O . MET A 1 198 ? -28.185 1.854 10.009 1.00 84.56 198 MET A O 1
ATOM 1576 N N . GLU A 1 199 ? -27.006 2.386 8.166 1.00 88.38 199 GLU A N 1
ATOM 1577 C CA . GLU A 1 199 ? -27.630 3.690 7.929 1.00 88.38 199 GLU A CA 1
ATOM 1578 C C . GLU A 1 199 ? -29.130 3.543 7.645 1.00 88.38 199 GLU A C 1
ATOM 1580 O O . GLU A 1 199 ? -29.959 4.144 8.326 1.00 88.38 199 GLU A O 1
ATOM 1585 N N . MET A 1 200 ? -29.501 2.647 6.726 1.00 90.19 200 MET A N 1
ATOM 1586 C CA . MET A 1 200 ? -30.902 2.398 6.369 1.00 90.19 200 MET A CA 1
ATOM 1587 C C . MET A 1 200 ? -31.742 1.862 7.536 1.00 90.19 200 MET A C 1
ATOM 1589 O O . MET A 1 200 ? -32.940 2.129 7.615 1.00 90.19 200 MET A O 1
ATOM 1593 N N . SER A 1 201 ? -31.128 1.110 8.452 1.00 91.50 201 SER A N 1
ATOM 1594 C CA . SER A 1 201 ? -31.780 0.631 9.680 1.00 91.50 201 SER A CA 1
ATOM 1595 C C . SER A 1 201 ? -31.825 1.660 10.819 1.00 91.50 201 SER A C 1
ATOM 1597 O O . SER A 1 201 ? -32.441 1.390 11.849 1.00 91.50 201 SER A O 1
ATOM 1599 N N . GLY A 1 202 ? -31.175 2.819 10.661 1.00 86.75 202 GLY A N 1
ATOM 1600 C CA . GLY A 1 202 ? -31.065 3.855 11.691 1.00 86.75 202 GLY A CA 1
ATOM 1601 C C . GLY A 1 202 ? -30.078 3.540 12.823 1.00 86.75 202 GLY A C 1
ATOM 1602 O O . GLY A 1 202 ? -30.093 4.222 13.844 1.00 86.75 202 GLY A O 1
ATOM 1603 N N . ILE A 1 203 ? -29.225 2.520 12.670 1.00 86.25 203 ILE A N 1
ATOM 1604 C CA . ILE A 1 203 ? -28.172 2.161 13.640 1.00 86.25 203 ILE A CA 1
ATOM 1605 C C . ILE A 1 203 ? -26.978 3.118 13.514 1.00 86.25 203 ILE A C 1
ATOM 1607 O O . ILE A 1 203 ? -26.371 3.509 14.511 1.00 86.25 203 ILE A O 1
ATOM 1611 N N . LEU A 1 204 ? -26.639 3.503 12.284 1.00 82.12 204 LEU A N 1
ATOM 1612 C CA . LEU A 1 204 ? -25.573 4.451 11.971 1.00 82.12 204 LEU A CA 1
ATOM 1613 C C . LEU A 1 204 ? -26.199 5.776 11.525 1.00 82.12 204 LEU A C 1
ATOM 1615 O O . LEU A 1 204 ? -27.010 5.787 10.607 1.00 82.12 204 LEU A O 1
ATOM 1619 N N . ASN A 1 205 ? -25.807 6.884 12.154 1.00 80.81 205 ASN A N 1
ATOM 1620 C CA . ASN A 1 205 ? -26.125 8.228 11.683 1.00 80.81 205 ASN A CA 1
ATOM 1621 C C . ASN A 1 205 ? -24.817 8.893 11.221 1.00 80.81 205 ASN A C 1
ATOM 1623 O O . ASN A 1 205 ? -23.973 9.169 12.075 1.00 80.81 205 ASN A O 1
ATOM 1627 N N . PRO A 1 206 ? -24.623 9.143 9.914 1.00 76.81 206 PRO A N 1
ATOM 1628 C CA . PRO A 1 206 ? -23.406 9.771 9.393 1.00 76.81 206 PRO A CA 1
ATOM 1629 C C . PRO A 1 206 ? -23.164 11.193 9.913 1.00 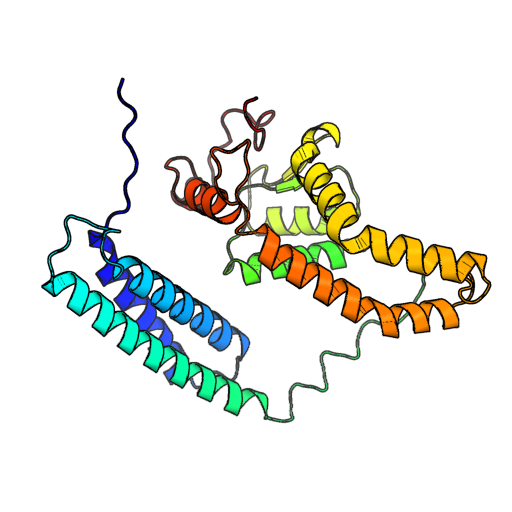76.81 206 PRO A C 1
ATOM 1631 O O . PRO A 1 206 ? -22.028 11.652 9.921 1.00 76.81 206 PRO A O 1
ATOM 1634 N N . GLU A 1 207 ? -24.213 11.879 10.369 1.00 81.06 207 GLU A N 1
ATOM 1635 C CA . GLU A 1 207 ? -24.118 13.226 10.945 1.00 81.06 207 GLU A CA 1
ATOM 1636 C C . GLU A 1 207 ? -23.759 13.200 12.444 1.00 81.06 207 GLU A C 1
ATOM 1638 O O . GLU A 1 207 ? -23.490 14.241 13.045 1.00 81.06 207 GLU A O 1
ATOM 1643 N N . ASP A 1 208 ? -23.761 12.019 13.075 1.00 71.56 208 ASP A N 1
ATOM 1644 C CA . ASP A 1 208 ? -23.431 11.850 14.489 1.00 71.56 208 ASP A CA 1
ATOM 1645 C C . ASP A 1 208 ? -21.953 11.471 14.665 1.00 71.56 208 ASP A C 1
ATOM 1647 O O . ASP A 1 208 ? -21.501 10.377 14.309 1.00 71.56 208 ASP A O 1
ATOM 1651 N N . SER A 1 209 ? -21.189 12.375 15.277 1.00 73.06 209 SER A N 1
ATOM 1652 C CA . SER A 1 209 ? -19.755 12.194 15.507 1.00 73.06 209 SER A CA 1
ATOM 1653 C C . SER A 1 209 ? -19.421 11.018 16.431 1.00 73.06 209 SER A C 1
ATOM 1655 O O . SER A 1 209 ? -18.366 10.405 16.261 1.00 73.06 209 SER A O 1
ATOM 1657 N N . MET A 1 210 ? -20.302 10.649 17.367 1.00 70.12 210 MET A N 1
ATOM 1658 C CA . MET A 1 210 ? -20.115 9.477 18.227 1.00 70.12 210 MET A CA 1
ATOM 1659 C C . MET A 1 210 ? -20.309 8.181 17.447 1.00 70.12 210 MET A C 1
ATOM 1661 O O . MET A 1 210 ? -19.570 7.218 17.662 1.00 70.12 210 MET A O 1
ATOM 1665 N N . HIS A 1 211 ? -21.266 8.158 16.519 1.00 73.44 211 HIS A N 1
ATOM 1666 C CA . HIS A 1 211 ? -21.478 7.000 15.656 1.00 73.44 211 HIS A CA 1
ATOM 1667 C C . HIS A 1 211 ? -20.301 6.824 14.689 1.00 73.44 211 HIS A C 1
ATOM 1669 O O . HIS A 1 211 ? -19.800 5.709 14.546 1.00 73.44 211 HIS A O 1
ATOM 1675 N N . LEU A 1 212 ? -19.799 7.913 14.093 1.00 73.12 212 LEU A N 1
ATOM 1676 C CA . LEU A 1 212 ? -18.595 7.879 13.256 1.00 73.12 212 LEU A CA 1
ATOM 1677 C C . LEU A 1 212 ? -17.355 7.422 14.038 1.00 73.12 212 LEU A C 1
ATOM 1679 O O . LEU A 1 212 ? -16.591 6.591 13.549 1.00 73.12 212 LEU A O 1
ATOM 1683 N N . PHE A 1 213 ? -17.171 7.908 15.270 1.00 70.38 213 PHE A N 1
ATOM 1684 C CA . PHE A 1 213 ? -16.074 7.467 16.134 1.00 70.38 213 PHE A CA 1
ATOM 1685 C C . PHE A 1 213 ? -16.154 5.965 16.436 1.00 70.38 213 PHE A C 1
ATOM 1687 O O . PHE A 1 213 ? -15.165 5.249 16.280 1.00 70.38 213 PHE A O 1
ATOM 1694 N N . ALA A 1 214 ? -17.334 5.466 16.819 1.00 68.06 214 ALA A N 1
ATOM 1695 C CA . ALA A 1 214 ? -17.547 4.043 17.071 1.00 68.06 214 ALA A CA 1
ATOM 1696 C C . ALA A 1 214 ? -17.307 3.198 15.809 1.00 68.06 214 ALA A C 1
ATOM 1698 O O . ALA A 1 214 ? -16.715 2.119 15.888 1.00 68.06 214 ALA A O 1
ATOM 1699 N N . LEU A 1 215 ? -17.715 3.702 14.641 1.00 75.56 215 LEU A N 1
ATOM 1700 C CA . LEU A 1 215 ? -17.482 3.047 13.360 1.00 75.56 215 LEU A CA 1
ATOM 1701 C C . LEU A 1 215 ? -15.982 2.918 13.070 1.00 75.56 215 LEU A C 1
ATOM 1703 O O . LEU A 1 215 ? -15.518 1.817 12.775 1.00 75.56 215 LEU A O 1
ATOM 1707 N N . HIS A 1 216 ? -15.217 4.005 13.216 1.00 74.62 216 HIS A N 1
ATOM 1708 C CA . HIS A 1 216 ? -13.763 3.980 13.050 1.00 74.62 216 HIS A CA 1
ATOM 1709 C C . HIS A 1 216 ? -13.100 3.023 14.042 1.00 74.62 216 HIS A C 1
ATOM 1711 O O . HIS A 1 216 ? -12.313 2.177 13.631 1.00 74.62 216 HIS A O 1
ATOM 1717 N N . LEU A 1 217 ? -13.464 3.079 15.325 1.00 73.12 217 LEU A N 1
ATOM 1718 C CA . LEU A 1 217 ? -12.883 2.212 16.352 1.00 73.12 217 LEU A CA 1
ATOM 1719 C C . LEU A 1 217 ? -13.059 0.719 16.029 1.00 73.12 217 LEU A C 1
ATOM 1721 O O . LEU A 1 217 ? -12.147 -0.078 16.238 1.00 73.12 217 LEU A O 1
ATOM 1725 N N . VAL A 1 218 ? -14.232 0.331 15.524 1.00 78.25 218 VAL A N 1
ATOM 1726 C CA . VAL A 1 218 ? -14.558 -1.077 15.262 1.00 78.25 218 VAL A CA 1
ATOM 1727 C C . VAL A 1 218 ? -14.029 -1.554 13.912 1.00 78.25 218 VAL A C 1
ATOM 1729 O O . VAL A 1 218 ? -13.548 -2.687 13.812 1.00 78.25 218 VAL A O 1
ATOM 1732 N N . TYR A 1 219 ? -14.158 -0.732 12.869 1.00 78.62 219 TYR A N 1
ATOM 1733 C CA . TYR A 1 219 ? -13.941 -1.169 11.492 1.00 78.62 219 TYR A CA 1
ATOM 1734 C C . TYR A 1 219 ? -12.618 -0.720 10.887 1.00 78.62 219 TYR A C 1
ATOM 1736 O O . TYR A 1 219 ? -12.157 -1.407 9.983 1.00 78.62 219 TYR A O 1
ATOM 1744 N N . LEU A 1 220 ? -11.971 0.343 11.374 1.00 77.75 220 LEU A N 1
ATOM 1745 C CA . LEU A 1 220 ? -10.722 0.825 10.774 1.00 77.75 220 LEU A CA 1
ATOM 1746 C C . LEU A 1 220 ? -9.624 -0.245 10.825 1.00 77.75 220 LEU A C 1
ATOM 1748 O O . LEU A 1 220 ? -9.051 -0.582 9.795 1.00 77.75 220 LEU A O 1
ATOM 1752 N N . LEU A 1 221 ? -9.415 -0.869 11.991 1.00 80.94 221 LEU A N 1
ATOM 1753 C CA . LEU A 1 221 ? -8.444 -1.962 12.146 1.00 80.94 221 LEU A CA 1
ATOM 1754 C C . LEU A 1 221 ? -8.767 -3.166 11.249 1.00 80.94 221 LEU A C 1
ATOM 1756 O O . LEU A 1 221 ? -7.869 -3.801 10.709 1.00 80.94 221 LEU A O 1
ATOM 1760 N N . ARG A 1 222 ? -10.057 -3.473 11.068 1.00 82.25 222 ARG A N 1
ATOM 1761 C CA . ARG A 1 222 ? -10.508 -4.602 10.238 1.00 82.25 222 ARG A CA 1
ATOM 1762 C C . ARG A 1 222 ? -10.313 -4.326 8.753 1.00 82.25 222 ARG A C 1
ATOM 1764 O O . ARG A 1 222 ? -9.950 -5.235 8.022 1.00 82.25 222 ARG A O 1
ATOM 1771 N N . ILE A 1 223 ? -10.589 -3.097 8.323 1.00 79.19 223 ILE A N 1
ATOM 1772 C CA . ILE A 1 223 ? -10.388 -2.662 6.942 1.00 79.19 223 ILE A CA 1
ATOM 1773 C C . ILE A 1 223 ? -8.895 -2.673 6.623 1.00 79.19 223 ILE A C 1
ATOM 1775 O O . ILE A 1 223 ? -8.526 -3.229 5.597 1.00 79.19 223 ILE A O 1
ATOM 1779 N N . ASN A 1 224 ? -8.050 -2.143 7.512 1.00 81.88 224 ASN A N 1
ATOM 1780 C CA . ASN A 1 224 ? -6.598 -2.163 7.325 1.00 81.88 224 ASN A CA 1
ATOM 1781 C C . ASN A 1 224 ? -6.072 -3.600 7.209 1.00 81.88 224 ASN A C 1
ATOM 1783 O O . ASN A 1 224 ? -5.421 -3.917 6.225 1.00 81.88 224 ASN A O 1
ATOM 1787 N N . HIS A 1 225 ? -6.475 -4.501 8.111 1.00 82.19 225 HIS A N 1
ATOM 1788 C CA . HIS A 1 225 ? -6.100 -5.915 8.013 1.00 82.19 225 HIS A CA 1
ATOM 1789 C C . HIS A 1 225 ? -6.554 -6.568 6.697 1.00 82.19 225 HIS A C 1
ATOM 1791 O O . HIS A 1 225 ? -5.808 -7.321 6.085 1.00 82.19 225 HIS A O 1
ATOM 1797 N N . ALA A 1 226 ? -7.774 -6.282 6.233 1.00 80.94 226 ALA A N 1
ATOM 1798 C CA . ALA A 1 226 ? -8.264 -6.819 4.965 1.00 80.94 226 ALA A CA 1
ATOM 1799 C C . ALA A 1 226 ? -7.521 -6.237 3.745 1.00 80.94 226 ALA A C 1
ATOM 1801 O O . ALA A 1 226 ? -7.400 -6.907 2.720 1.00 80.94 226 ALA A O 1
ATOM 1802 N N . LEU A 1 227 ? -7.032 -4.996 3.837 1.00 85.06 227 LEU A N 1
ATOM 1803 C CA . LEU A 1 227 ? -6.162 -4.397 2.824 1.00 85.06 227 LEU A CA 1
ATOM 1804 C C . LEU A 1 227 ? -4.778 -5.057 2.818 1.00 85.06 227 LEU A C 1
ATOM 1806 O O . LEU A 1 227 ? -4.259 -5.320 1.734 1.00 85.06 227 LEU A O 1
ATOM 1810 N N . ASP A 1 228 ? -4.229 -5.383 3.989 1.00 86.56 228 ASP A N 1
ATOM 1811 C CA . ASP A 1 228 ? -2.969 -6.124 4.110 1.00 86.56 228 ASP A CA 1
ATOM 1812 C C . ASP A 1 228 ? -3.104 -7.531 3.507 1.00 86.56 228 ASP A C 1
ATOM 1814 O O . ASP A 1 228 ? -2.311 -7.920 2.654 1.00 86.56 228 ASP A O 1
ATOM 1818 N N . GLU A 1 229 ? -4.168 -8.270 3.844 1.00 87.69 229 GLU A N 1
ATOM 1819 C CA . GLU A 1 229 ? -4.456 -9.580 3.237 1.00 87.69 229 GLU A CA 1
ATOM 1820 C C . GLU A 1 229 ? -4.634 -9.491 1.716 1.00 87.69 229 GLU A C 1
ATOM 1822 O O . GLU A 1 229 ? -4.178 -10.366 0.976 1.00 87.69 229 GLU A O 1
ATOM 1827 N N . TYR A 1 230 ? -5.292 -8.432 1.231 1.00 87.19 230 TYR A N 1
ATOM 1828 C CA . TYR A 1 230 ? -5.431 -8.198 -0.202 1.00 87.19 230 TYR A CA 1
ATOM 1829 C C . TYR A 1 230 ? -4.074 -7.977 -0.865 1.00 87.19 230 TYR A C 1
ATOM 1831 O O . TYR A 1 230 ? -3.833 -8.563 -1.916 1.00 87.19 230 TYR A O 1
ATOM 1839 N N . LYS A 1 231 ? -3.193 -7.169 -0.267 1.00 86.50 231 LYS A N 1
ATOM 1840 C CA . LYS A 1 231 ? -1.839 -6.928 -0.778 1.00 86.50 231 LYS A CA 1
ATOM 1841 C C . LYS A 1 231 ? -1.049 -8.238 -0.879 1.00 86.50 231 LYS A C 1
ATOM 1843 O O . LYS A 1 231 ? -0.565 -8.562 -1.960 1.00 86.50 231 LYS A O 1
ATOM 1848 N N . GLU A 1 232 ? -1.018 -9.031 0.191 1.00 86.88 232 GLU A N 1
ATOM 1849 C CA . GLU A 1 232 ? -0.312 -10.323 0.230 1.00 86.88 232 GLU A CA 1
ATOM 1850 C C . GLU A 1 232 ? -0.862 -11.336 -0.790 1.00 86.88 232 GLU A C 1
ATOM 1852 O O . GLU A 1 232 ? -0.124 -12.169 -1.317 1.00 86.88 232 GLU A O 1
ATOM 1857 N N . ALA A 1 233 ? -2.158 -11.269 -1.110 1.00 85.50 233 ALA A N 1
ATOM 1858 C CA . ALA A 1 233 ? -2.765 -12.098 -2.149 1.00 85.50 233 ALA A CA 1
ATOM 1859 C C . ALA A 1 233 ? -2.558 -11.538 -3.567 1.00 85.50 233 ALA A C 1
ATOM 1861 O O . ALA A 1 233 ? -2.507 -12.302 -4.533 1.00 85.50 233 ALA A O 1
ATOM 1862 N N . PHE A 1 234 ? -2.471 -10.215 -3.708 1.00 85.44 234 PHE A N 1
ATOM 1863 C CA . PHE A 1 234 ? -2.340 -9.530 -4.985 1.00 85.44 234 PHE A CA 1
ATOM 1864 C C . PHE A 1 234 ? -0.892 -9.571 -5.490 1.00 85.44 234 PHE A C 1
ATOM 1866 O O . PHE A 1 234 ? -0.655 -9.952 -6.625 1.00 85.44 234 PHE A O 1
ATOM 1873 N N . ASP A 1 235 ? 0.123 -9.280 -4.697 1.00 82.12 235 ASP A N 1
ATOM 1874 C CA . ASP A 1 235 ? 1.494 -9.218 -5.229 1.00 82.12 235 ASP A CA 1
ATOM 1875 C C . ASP A 1 235 ? 2.010 -10.520 -5.908 1.00 82.12 235 ASP A C 1
ATOM 1877 O O . ASP A 1 235 ? 2.715 -10.422 -6.923 1.00 82.12 235 ASP A O 1
ATOM 1881 N N . PRO A 1 236 ? 1.615 -11.739 -5.469 1.00 83.69 236 PRO A N 1
ATOM 1882 C CA . PRO A 1 236 ? 1.967 -12.995 -6.133 1.00 83.69 236 PRO A CA 1
ATOM 1883 C C . PRO A 1 236 ? 0.918 -13.515 -7.140 1.00 83.69 236 PRO A C 1
ATOM 1885 O O . PRO A 1 236 ? 1.085 -14.619 -7.663 1.00 83.69 236 PRO A O 1
ATOM 1888 N N . HIS A 1 237 ? -0.172 -12.791 -7.431 1.00 83.62 237 HIS A N 1
ATOM 1889 C CA . HIS A 1 237 ? -1.195 -13.294 -8.362 1.00 83.62 237 HIS A CA 1
ATOM 1890 C C . HIS A 1 237 ? -0.735 -13.197 -9.823 1.00 83.62 237 HIS A C 1
ATOM 1892 O O . HIS A 1 237 ? -0.244 -12.166 -10.265 1.00 83.62 237 HIS A O 1
ATOM 1898 N N . ALA A 1 238 ? -0.937 -14.252 -10.614 1.00 82.50 238 ALA A N 1
ATOM 1899 C CA . ALA A 1 238 ? -0.584 -14.238 -12.034 1.00 82.50 238 ALA A CA 1
ATOM 1900 C C . ALA A 1 238 ? -1.544 -13.353 -12.851 1.00 82.50 238 ALA A C 1
ATOM 1902 O O . ALA A 1 238 ? -2.760 -13.582 -12.865 1.00 82.50 238 ALA A O 1
ATOM 1903 N N . VAL A 1 239 ? -1.002 -12.387 -13.596 1.00 81.44 239 VAL A N 1
ATOM 1904 C CA . VAL A 1 239 ? -1.779 -11.513 -14.480 1.00 81.44 239 VAL A CA 1
ATOM 1905 C C . VAL A 1 239 ? -1.862 -12.131 -15.872 1.00 81.44 239 VAL A C 1
ATOM 1907 O O . VAL A 1 239 ? -0.888 -12.200 -16.619 1.00 81.44 239 VAL A O 1
ATOM 1910 N N . ARG A 1 240 ? -3.065 -12.565 -16.259 1.00 77.19 240 ARG A N 1
ATOM 1911 C CA . ARG A 1 240 ? -3.289 -13.300 -17.516 1.00 77.19 240 ARG A CA 1
ATOM 1912 C C . ARG A 1 240 ? -2.877 -12.535 -18.778 1.00 77.19 240 ARG A C 1
ATOM 1914 O O . ARG A 1 240 ? -2.514 -13.162 -19.768 1.00 77.19 240 ARG A O 1
ATOM 1921 N N . THR A 1 241 ? -2.986 -11.209 -18.768 1.00 76.75 241 THR A N 1
ATOM 1922 C CA . THR A 1 241 ? -2.622 -10.362 -19.915 1.00 76.75 241 THR A CA 1
ATOM 1923 C C . THR A 1 241 ? -1.124 -10.084 -20.001 1.00 76.75 241 THR A C 1
ATOM 1925 O O . THR A 1 241 ? -0.654 -9.756 -21.078 1.00 76.75 241 THR A O 1
ATOM 1928 N N . GLU A 1 242 ? -0.377 -10.302 -18.917 1.00 78.62 242 GLU A N 1
ATOM 1929 C CA . GLU A 1 242 ? 1.054 -9.998 -18.797 1.00 78.62 242 GLU A CA 1
ATOM 1930 C C . GLU A 1 242 ? 1.877 -11.292 -18.757 1.00 78.62 242 GLU A C 1
ATOM 1932 O O . GLU A 1 242 ? 2.654 -11.534 -17.840 1.00 78.62 242 GLU A O 1
ATOM 1937 N N . ASN A 1 243 ? 1.646 -12.198 -19.713 1.00 80.00 243 ASN A N 1
ATOM 1938 C CA . ASN A 1 243 ? 2.328 -13.501 -19.792 1.00 80.00 243 ASN A CA 1
ATOM 1939 C C . ASN A 1 243 ? 2.203 -14.385 -18.529 1.00 80.00 243 ASN A C 1
ATOM 1941 O O . ASN A 1 243 ? 3.049 -15.248 -18.295 1.00 80.00 243 ASN A O 1
ATOM 1945 N N . ASN A 1 244 ? 1.140 -14.212 -17.732 1.00 82.50 244 ASN A N 1
ATOM 1946 C CA . ASN A 1 244 ? 0.963 -14.840 -16.413 1.00 82.50 244 ASN A CA 1
ATOM 1947 C C . ASN A 1 244 ? 2.046 -14.467 -15.386 1.00 82.50 244 ASN A C 1
ATOM 1949 O O . ASN A 1 244 ? 2.212 -15.186 -14.399 1.00 82.50 244 ASN A O 1
ATOM 1953 N N . TRP A 1 245 ? 2.768 -13.366 -15.585 1.00 79.75 245 TRP A N 1
ATOM 1954 C CA . TRP A 1 245 ? 3.682 -12.852 -14.574 1.00 79.75 245 TRP A CA 1
ATOM 1955 C C . TRP A 1 245 ? 2.911 -12.270 -13.398 1.00 79.75 245 TRP A C 1
ATOM 1957 O O . TRP A 1 245 ? 1.812 -11.728 -13.550 1.00 79.75 245 TRP A O 1
ATOM 1967 N N . THR A 1 246 ? 3.487 -12.408 -12.211 1.00 83.75 246 THR A N 1
ATOM 1968 C CA . THR A 1 246 ? 2.974 -11.738 -11.018 1.00 83.75 246 THR A CA 1
ATOM 1969 C C . THR A 1 246 ? 3.415 -10.274 -11.002 1.00 83.75 246 THR A C 1
ATOM 1971 O O . THR A 1 246 ? 4.464 -9.958 -11.573 1.00 83.75 246 THR A O 1
ATOM 1974 N N . PRO A 1 247 ? 2.680 -9.362 -10.336 1.00 82.88 247 PRO A N 1
ATOM 1975 C CA . PRO A 1 247 ? 3.137 -7.989 -10.128 1.00 82.88 247 PRO A CA 1
ATOM 1976 C C . PRO A 1 247 ? 4.574 -7.913 -9.596 1.00 82.88 247 PRO A C 1
ATOM 1978 O O . PRO A 1 247 ? 5.370 -7.111 -10.085 1.00 82.88 247 PRO A O 1
ATOM 1981 N N . TYR A 1 248 ? 4.937 -8.806 -8.670 1.00 79.69 248 TYR A N 1
ATOM 1982 C CA . TYR A 1 248 ? 6.298 -8.898 -8.145 1.00 79.69 248 TYR A CA 1
ATOM 1983 C C . TYR A 1 248 ? 7.336 -9.297 -9.210 1.00 79.69 248 TYR A C 1
ATOM 1985 O O . TYR A 1 248 ? 8.399 -8.684 -9.305 1.00 79.69 248 TYR A O 1
ATOM 1993 N N . GLN A 1 249 ? 7.026 -10.280 -10.063 1.00 79.44 249 GLN A N 1
ATOM 1994 C CA . GLN A 1 249 ? 7.902 -10.681 -11.172 1.00 79.44 249 GLN A CA 1
ATOM 1995 C C . GLN A 1 249 ? 8.061 -9.568 -12.210 1.00 79.44 249 GLN A C 1
ATOM 1997 O O . GLN A 1 249 ? 9.166 -9.333 -12.694 1.00 79.44 249 GLN A O 1
ATOM 2002 N N . MET A 1 250 ? 6.978 -8.853 -12.525 1.00 82.56 250 MET A N 1
ATOM 2003 C CA . MET A 1 250 ? 7.022 -7.694 -13.419 1.00 82.56 250 MET A CA 1
ATOM 2004 C C . MET A 1 250 ? 7.912 -6.584 -12.847 1.00 82.56 250 MET A C 1
ATOM 2006 O O . MET A 1 250 ? 8.698 -5.990 -13.585 1.00 82.56 250 MET A O 1
ATOM 2010 N N . TRP A 1 251 ? 7.818 -6.325 -11.539 1.00 81.38 251 TRP A N 1
ATOM 2011 C CA . TRP A 1 251 ? 8.663 -5.350 -10.851 1.00 81.38 251 TRP A CA 1
ATOM 2012 C C . TRP A 1 251 ? 10.143 -5.747 -10.887 1.00 81.38 251 TRP A C 1
ATOM 2014 O O . TRP A 1 251 ? 10.971 -4.942 -11.312 1.00 81.38 251 TRP A O 1
ATOM 2024 N N . LEU A 1 252 ? 10.476 -6.995 -10.532 1.00 80.44 252 LEU A N 1
ATOM 2025 C CA . LEU A 1 252 ? 11.849 -7.511 -10.592 1.00 80.44 252 LEU A CA 1
ATOM 2026 C C . LEU A 1 252 ? 12.430 -7.423 -12.007 1.00 80.44 252 LEU A C 1
ATOM 2028 O O . LEU A 1 252 ? 13.536 -6.920 -12.189 1.00 80.44 252 LEU A O 1
ATOM 2032 N N . ASN A 1 253 ? 11.664 -7.851 -13.012 1.00 79.69 253 ASN A N 1
ATOM 2033 C CA . ASN A 1 253 ? 12.073 -7.764 -14.411 1.00 79.69 253 ASN A CA 1
ATOM 2034 C C . ASN A 1 253 ? 12.320 -6.308 -14.835 1.00 79.69 253 ASN A C 1
ATOM 2036 O O . ASN A 1 253 ? 13.306 -6.009 -15.499 1.00 79.69 253 ASN A O 1
ATOM 2040 N N . GLY A 1 254 ? 11.455 -5.383 -14.409 1.00 77.06 254 GLY A N 1
ATOM 2041 C CA . GLY A 1 254 ? 11.647 -3.954 -14.636 1.00 77.06 254 GLY A CA 1
ATOM 2042 C C . GLY A 1 254 ? 12.918 -3.420 -13.97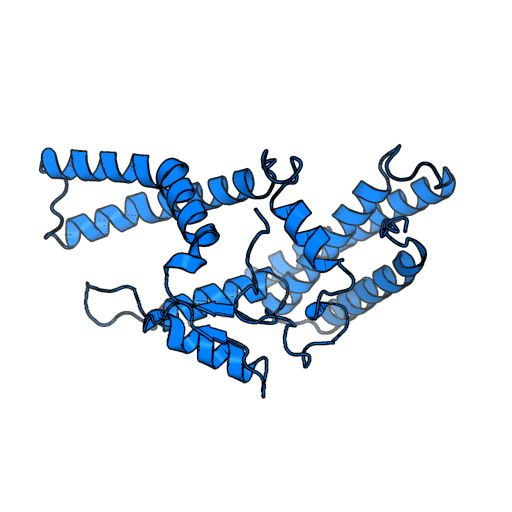7 1.00 77.06 254 GLY A C 1
ATOM 2043 O O . GLY A 1 254 ? 13.628 -2.629 -14.592 1.00 77.06 254 GLY A O 1
ATOM 2044 N N . MET A 1 255 ? 13.232 -3.860 -12.756 1.00 75.12 255 MET A N 1
ATOM 2045 C CA . MET A 1 255 ? 14.461 -3.492 -12.049 1.00 75.12 255 MET A CA 1
ATOM 2046 C C . MET A 1 255 ? 15.716 -4.001 -12.755 1.00 75.12 255 MET A C 1
ATOM 2048 O O . MET A 1 255 ? 16.684 -3.260 -12.832 1.00 75.12 255 MET A O 1
ATOM 2052 N N . MET A 1 256 ? 15.697 -5.213 -13.305 1.00 70.62 256 MET A N 1
ATOM 2053 C CA . MET A 1 256 ? 16.861 -5.816 -13.967 1.00 70.62 256 MET A CA 1
ATOM 2054 C C . MET A 1 256 ? 17.126 -5.288 -15.383 1.00 70.62 256 MET A C 1
ATOM 2056 O O . MET A 1 256 ? 18.251 -5.394 -15.855 1.00 70.62 256 MET A O 1
ATOM 2060 N N . HIS A 1 257 ? 16.114 -4.711 -16.033 1.00 72.00 257 HIS A N 1
ATOM 2061 C CA . HIS A 1 257 ? 16.175 -4.289 -17.429 1.00 72.00 257 HIS A CA 1
ATOM 2062 C C . HIS A 1 257 ? 17.309 -3.278 -17.702 1.00 72.00 257 HIS A C 1
ATOM 2064 O O . HIS A 1 257 ? 17.365 -2.230 -17.056 1.00 72.00 257 HIS A O 1
ATOM 2070 N N . GLU A 1 258 ? 18.116 -3.511 -18.745 1.00 64.50 258 GLU A N 1
ATOM 2071 C CA . GLU A 1 258 ? 19.265 -2.680 -19.179 1.00 64.50 258 GLU A CA 1
ATOM 2072 C C . GLU A 1 258 ? 18.997 -1.168 -19.319 1.00 64.50 258 GLU A C 1
ATOM 2074 O O . GLU A 1 258 ? 19.891 -0.327 -19.238 1.00 64.50 258 GLU A O 1
ATOM 2079 N N . ARG A 1 259 ? 17.745 -0.791 -19.588 1.00 66.56 259 ARG A N 1
ATOM 2080 C CA . ARG A 1 259 ? 17.318 0.620 -19.704 1.00 66.56 259 ARG A CA 1
ATOM 2081 C C . ARG A 1 259 ? 16.754 1.207 -18.415 1.00 66.56 259 ARG A C 1
ATOM 2083 O O . ARG A 1 259 ? 16.194 2.302 -18.448 1.00 66.56 259 ARG A O 1
ATOM 2090 N N . ASN A 1 260 ? 16.826 0.494 -17.294 1.00 69.56 260 ASN A N 1
ATOM 2091 C CA . ASN A 1 260 ? 16.334 1.016 -16.032 1.00 69.56 260 ASN A CA 1
ATOM 2092 C C . ASN A 1 260 ? 17.320 2.064 -15.481 1.00 69.56 260 ASN A C 1
ATOM 2094 O O . ASN A 1 260 ? 18.435 1.723 -15.070 1.00 69.56 260 ASN A O 1
ATOM 2098 N N . PRO A 1 261 ? 16.919 3.346 -15.397 1.00 65.69 261 PRO A N 1
ATOM 2099 C CA . PRO A 1 261 ? 17.810 4.410 -14.945 1.00 65.69 261 PRO A CA 1
ATOM 2100 C C . PRO A 1 261 ? 18.242 4.253 -13.479 1.00 65.69 261 PRO A C 1
ATOM 2102 O O . PRO A 1 261 ? 19.249 4.839 -13.083 1.00 65.69 261 PRO A O 1
ATOM 2105 N N . LEU A 1 262 ? 17.503 3.478 -12.673 1.00 68.81 262 LEU A N 1
ATOM 2106 C CA . LEU A 1 262 ? 17.826 3.208 -11.269 1.00 68.81 262 LEU A CA 1
ATOM 2107 C C . LEU A 1 262 ? 19.018 2.256 -11.109 1.00 68.81 262 LEU A C 1
ATOM 2109 O O . LEU A 1 262 ? 19.747 2.387 -10.130 1.00 68.81 262 LEU A O 1
ATOM 2113 N N . VAL A 1 263 ? 19.245 1.341 -12.057 1.00 61.97 263 VAL A N 1
ATOM 2114 C CA . VAL A 1 263 ? 20.338 0.352 -11.985 1.00 61.97 263 VAL A CA 1
ATOM 2115 C C . VAL A 1 263 ? 21.613 0.858 -12.649 1.00 61.97 263 VAL A C 1
ATOM 2117 O O . VAL A 1 263 ? 22.707 0.662 -12.125 1.00 61.97 263 VAL A O 1
ATOM 2120 N N . HIS A 1 264 ? 21.496 1.603 -13.748 1.00 55.66 264 HIS A N 1
ATOM 2121 C CA . HIS A 1 264 ? 22.663 2.067 -14.508 1.00 55.66 264 HIS A CA 1
ATOM 2122 C C . HIS A 1 264 ? 23.181 3.448 -14.092 1.00 55.66 264 HIS A C 1
ATOM 2124 O O . HIS A 1 264 ? 24.052 4.005 -14.756 1.00 55.66 264 HIS A O 1
ATOM 2130 N N . SER A 1 265 ? 22.650 4.030 -13.009 1.00 55.97 265 SER A N 1
ATOM 2131 C CA . SER A 1 265 ? 22.960 5.407 -12.579 1.00 55.97 265 SER A CA 1
ATOM 2132 C C . SER A 1 265 ? 22.734 6.466 -13.677 1.00 55.97 265 SER A C 1
ATOM 2134 O O . SER A 1 265 ? 23.208 7.596 -13.568 1.00 55.97 265 SER A O 1
ATOM 2136 N N . GLN A 1 266 ? 21.952 6.134 -14.710 1.00 54.25 266 GLN A N 1
ATOM 2137 C CA . GLN A 1 266 ? 21.519 7.022 -15.797 1.00 54.25 266 GLN A CA 1
ATOM 2138 C C . GLN A 1 266 ? 20.315 7.864 -15.354 1.00 54.25 266 GLN A C 1
ATOM 2140 O O . GLN A 1 266 ? 19.308 8.017 -16.042 1.00 54.25 266 GLN A O 1
ATOM 2145 N N . LEU A 1 267 ? 20.393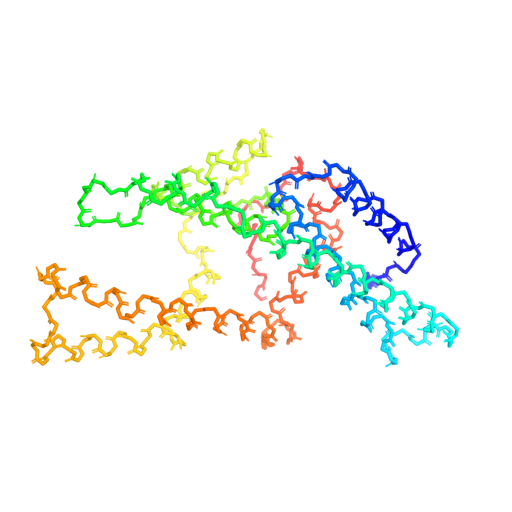 8.411 -14.142 1.00 57.38 267 LEU A N 1
ATOM 2146 C CA . LEU A 1 267 ? 19.308 9.182 -13.539 1.00 57.38 267 LEU A CA 1
ATOM 2147 C C . LEU A 1 267 ? 19.101 10.533 -14.243 1.00 57.38 267 LEU A C 1
ATOM 2149 O O . LEU A 1 267 ?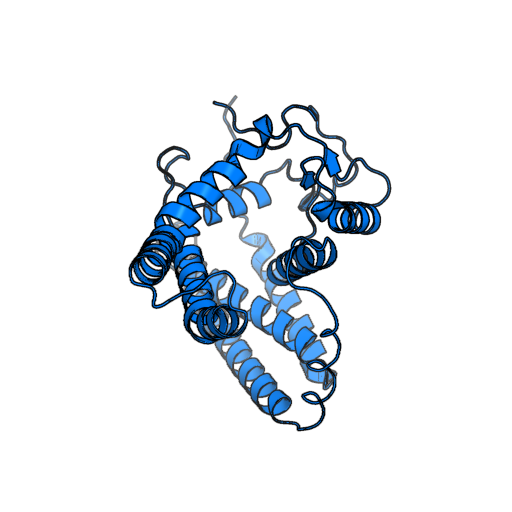 18.035 11.133 -14.104 1.00 57.38 267 LEU A O 1
ATOM 2153 N N . HIS A 1 268 ? 20.093 10.997 -15.006 1.00 54.94 268 HIS A N 1
ATOM 2154 C CA . HIS A 1 268 ? 20.094 12.294 -15.687 1.00 54.94 268 HIS A CA 1
ATOM 2155 C C . HIS A 1 268 ? 19.555 12.259 -17.122 1.00 54.94 268 HIS A C 1
ATOM 2157 O O . HIS A 1 268 ? 19.294 13.324 -17.679 1.00 54.94 268 HIS A O 1
ATOM 2163 N N . ASP A 1 269 ? 19.339 11.078 -17.706 1.00 58.31 269 ASP A N 1
ATOM 2164 C CA . ASP A 1 269 ? 18.847 10.982 -19.078 1.00 58.31 269 ASP A CA 1
ATOM 2165 C C . ASP A 1 269 ? 17.335 11.243 -19.128 1.00 58.31 269 ASP A C 1
ATOM 2167 O O . ASP A 1 269 ? 16.539 10.699 -18.344 1.00 58.31 269 ASP A O 1
ATOM 2171 N N . ASN A 1 270 ? 16.926 12.135 -20.032 1.00 59.34 270 ASN A N 1
ATOM 2172 C CA . ASN A 1 270 ? 15.515 12.364 -20.327 1.00 59.34 270 ASN A CA 1
ATOM 2173 C C . ASN A 1 270 ? 14.942 11.138 -21.045 1.00 59.34 270 ASN A C 1
ATOM 2175 O O . ASN A 1 270 ? 15.640 10.549 -21.868 1.00 59.34 270 ASN A O 1
ATOM 2179 N N . PRO A 1 271 ? 13.697 10.731 -20.737 1.00 61.31 271 PRO A N 1
ATOM 2180 C CA . PRO A 1 271 ? 13.104 9.605 -21.431 1.00 61.31 271 PRO A CA 1
ATOM 2181 C C . PRO A 1 271 ? 12.920 9.976 -22.904 1.00 61.31 271 PRO A C 1
ATOM 2183 O O . PRO A 1 271 ? 12.570 11.118 -23.207 1.00 61.31 271 PRO A O 1
ATOM 2186 N N . ASP A 1 272 ? 13.133 9.005 -23.795 1.00 59.16 272 ASP A N 1
ATOM 2187 C CA . ASP A 1 272 ? 13.006 9.195 -25.247 1.00 59.16 272 ASP A CA 1
ATOM 2188 C C . ASP A 1 272 ? 11.628 9.758 -25.642 1.00 59.16 272 ASP A C 1
ATOM 2190 O O . ASP A 1 272 ? 11.519 10.516 -26.605 1.00 59.16 272 ASP A O 1
ATOM 2194 N N . ASP A 1 273 ? 10.587 9.431 -24.864 1.00 63.38 273 ASP A N 1
ATOM 2195 C CA . ASP A 1 273 ? 9.239 9.967 -25.018 1.00 63.38 273 ASP A CA 1
ATOM 2196 C C . ASP A 1 273 ? 8.552 10.182 -23.652 1.00 63.38 273 ASP A C 1
ATOM 2198 O O . ASP A 1 273 ? 8.186 9.238 -22.945 1.00 63.38 273 ASP A O 1
ATOM 2202 N N . VAL A 1 274 ? 8.380 11.449 -23.262 1.00 61.59 274 VAL A N 1
ATOM 2203 C CA . VAL A 1 274 ? 7.700 11.850 -22.015 1.00 61.59 274 VAL A CA 1
ATOM 2204 C C . VAL A 1 274 ? 6.194 11.548 -22.073 1.00 61.59 274 VAL A C 1
ATOM 2206 O O . VAL A 1 274 ? 5.575 11.316 -21.033 1.00 61.59 274 VAL A O 1
ATOM 2209 N N . GLU A 1 275 ? 5.593 11.524 -23.267 1.00 62.38 275 GLU A N 1
ATOM 2210 C CA . GLU A 1 275 ? 4.156 11.302 -23.465 1.00 62.38 275 GLU A CA 1
ATOM 2211 C C . GLU A 1 275 ? 3.774 9.846 -23.153 1.00 62.38 275 GLU A C 1
ATOM 2213 O O . GLU A 1 275 ? 2.777 9.592 -22.464 1.00 62.38 275 GLU A O 1
ATOM 2218 N N . TYR A 1 276 ? 4.631 8.901 -23.555 1.00 58.59 276 TYR A N 1
ATOM 2219 C CA . TYR A 1 276 ? 4.444 7.458 -23.358 1.00 58.59 276 TYR A CA 1
ATOM 2220 C C . TYR A 1 276 ? 5.168 6.880 -22.132 1.00 58.59 276 TYR A C 1
ATOM 2222 O O . TYR A 1 276 ? 5.098 5.675 -21.881 1.00 58.59 276 TYR A O 1
ATOM 2230 N N . TYR A 1 277 ? 5.822 7.710 -21.315 1.00 61.88 277 TYR A N 1
ATOM 2231 C CA . TYR A 1 277 ? 6.482 7.240 -20.098 1.00 61.88 277 TYR A CA 1
ATOM 2232 C C . TYR A 1 277 ? 5.468 6.609 -19.119 1.00 61.88 277 TYR A C 1
ATOM 2234 O O . TYR A 1 277 ? 4.537 7.268 -18.636 1.00 61.88 277 TYR A O 1
ATOM 2242 N N . GLY A 1 278 ? 5.643 5.311 -18.839 1.00 58.47 278 GLY A N 1
ATOM 2243 C CA . GLY A 1 278 ? 4.746 4.512 -17.992 1.00 58.47 278 GLY A CA 1
ATOM 2244 C C . GLY A 1 278 ? 3.497 3.950 -18.694 1.00 58.47 278 GLY A C 1
ATOM 2245 O O . GLY A 1 278 ? 2.610 3.424 -18.015 1.00 58.47 278 GLY A O 1
ATOM 2246 N N . TYR A 1 279 ? 3.404 4.053 -20.024 1.00 58.34 279 TYR A N 1
ATOM 2247 C CA . TYR A 1 279 ? 2.339 3.439 -20.827 1.00 58.34 279 TYR A CA 1
ATOM 2248 C C . TYR A 1 279 ? 2.653 1.959 -21.116 1.00 58.34 279 TYR A C 1
ATOM 2250 O O . TYR A 1 279 ? 3.803 1.631 -21.397 1.00 58.34 279 TYR A O 1
ATOM 2258 N N . ASP A 1 280 ? 1.652 1.068 -21.060 1.00 50.38 280 ASP A N 1
ATOM 2259 C CA . ASP A 1 280 ? 1.798 -0.286 -21.630 1.00 50.38 280 ASP A CA 1
ATOM 2260 C C . ASP A 1 280 ? 1.558 -0.218 -23.142 1.00 50.38 280 ASP A C 1
ATOM 2262 O O . ASP A 1 280 ? 0.540 0.354 -23.553 1.00 50.38 280 ASP A O 1
ATOM 2266 N N . PRO A 1 281 ? 2.432 -0.793 -23.984 1.00 42.50 281 PRO A N 1
ATOM 2267 C CA . PRO A 1 281 ? 2.051 -1.069 -25.361 1.00 42.50 281 PRO A CA 1
ATOM 2268 C C . PRO A 1 281 ? 0.822 -1.994 -25.358 1.00 42.50 281 PRO A C 1
ATOM 2270 O O . PRO A 1 281 ? 0.766 -2.955 -24.593 1.00 42.50 281 PRO A O 1
ATOM 2273 N N . GLN A 1 282 ? -0.183 -1.648 -26.168 1.00 37.53 282 GLN A N 1
ATOM 2274 C CA . GLN A 1 282 ? -1.404 -2.449 -26.340 1.00 37.53 282 GLN A CA 1
ATOM 2275 C C . GLN A 1 282 ? -1.125 -3.821 -26.952 1.00 37.53 282 GLN A C 1
ATOM 2277 O O . GLN A 1 282 ? -0.222 -3.905 -27.816 1.00 37.53 282 GLN A O 1
#

InterPro domains:
  IPR058913 Integrase core domain, putative [PF24764] (114-259)

Sequence (282 aa):
MESENETFNLEDLPTFLIYVLDKVELVCREQTTDLSKLESHLIVVDKVVGLLRELSLPGVYAILKTNDLEHLKTLSDVFTDILSAMQQLVSTLSVTPATVAENVCVTDRRNPGSNNLAETVLTLFLEAIDNDSGLWPSRIRVDRGVENVLVCEAMVMAREGRDSFIPGPSTHNQRIERLRRDVYRCVCHMYYYVFYGMEMSGILNPEDSMHLFALHLVYLLRINHALDEYKEAFDPHAVRTENNWTPYQMWLNGMMHERNPLVHSQLHDNPDDVEYYGYDPQ

Foldseek 3Di:
DDDDDDDDDPPCVVVVLVVLVVLLVVVVVVLDLPLLSLVLSLVVLVVLLVVLVCVLDPPPDPPDDPVNSVVSVVVSVVSVVSSVVSVVVSVVSVPDPDPPPPPPPPDDDDDPDDPLALVVVVVVVVVVCVVVVVQDDLAEEDEPDPSVVVVCVVQCVVQPDDNRYQHDDCVQVVPVVVVVVVLCVQQVVVVVVVQVVCVVVVNADPVDPVSVVVCCVVPVVVSVVSVVVVCVVQQCAQDPVVVRHGVVRVVVCQVPDPPNCSNVVVSPDDPPDSPCVPPDDD

pLDDT: mean 71.29, std 14.82, range [27.39, 91.5]

Radius of gyration: 23.51 Å; chains: 1; bounding box: 63×52×64 Å

Secondary structure (DSSP, 8-state):
---------GGGHHHHHHHHHHHHHHHHHTT---HHHHHHHHHHHHHHHHHHHHHTSTTT-TTS-HHHHHHHHHHHHHHHHHHHHHHHHHHHHTT-TTSSSSSSSS---S-SS----HHHHHHHHHHHHHHTTT---S-EEE-S-GGGHHHHHHHHHHTTTS--EEE--GGG-HHHHHHHHHHIIIIIHHHHHHHHHHHHTTS--TT-HHHHHHHHHHHHHHHHHHHHHHHHHHTT---TTTTT--HHHHHHHHHHSTT-TTTSS-TTPPPS-SSSTTPPP-